Protein AF-A0AA36DC14-F1 (afdb_monomer_lite)

Foldseek 3Di:
DDDDDDPPPPPVVVVVVVVVVVVVVVVVVVVVVVVVVVVVVVVVVVVVVVVVVVVVVVPDPPDDPDPDPPPPVVVVVVVVVVVVVVVVVVVVVVVVVVVVVVVVVVVVVVVVVVVVVCVVVVVVVCCVVVPDPVVVVVVVVVVVVVVVVVVVVVVVVVVVVVVVVVVVVVVVVVVVVVVVVVVVVVVDPDDDDDPDPDDDDQDPVNVVVVVVPPPDPDDPVNVVVSVVVVVVVVVVVVVVVVVVVVVVVVVVVVVVVVVVVVVVVVVVPDPDDPDPDDDDDDD

pLDDT: mean 79.08, std 19.46, range [35.09, 98.62]

Organism: NCBI:txid96644

Sequence (283 aa):
MAFQAPRIHGHNELDYQELLKQVQTLQGKLSAKTDALLRLARAEVERIEENAGIVKLEASPAARNSVRLSSEQTSDGETIGRQEKLVSENRQLEADMASVLSTKEELVLERDALVKKVERLSQELTYLLNGDPKRVVEDLDSLMAENRYLKAQLDSAQEERQTIKENLEKYKSVAEHVAARRQAELGSTSKDEGEKPTVAVVNMKQIRELLSSHSIDLDESDYRALSNVLLDLCNDKQMALAHQRRANKILGNRLYEVEQRLQGLEAGKSPRSVSPRLDVIQK

Structure (mmCIF, N/CA/C/O backbone):
data_AF-A0AA36DC14-F1
#
_entry.id   AF-A0AA36DC14-F1
#
loop_
_atom_site.group_PDB
_atom_site.id
_atom_site.type_symbol
_atom_site.label_atom_id
_atom_site.label_alt_id
_atom_site.label_comp_id
_atom_site.label_asym_id
_atom_site.label_entity_id
_atom_site.label_seq_id
_atom_site.pdbx_PDB_ins_code
_atom_site.Cartn_x
_atom_site.Cartn_y
_atom_site.Cartn_z
_atom_site.occupancy
_atom_site.B_iso_or_equiv
_atom_site.auth_seq_id
_atom_site.auth_comp_id
_atom_site.auth_asym_id
_atom_site.auth_atom_id
_atom_site.pdbx_PDB_model_num
ATOM 1 N N . MET A 1 1 ? -32.285 23.293 -1.983 1.00 39.25 1 MET A N 1
ATOM 2 C CA . MET A 1 1 ? -30.823 23.107 -2.096 1.00 39.25 1 MET A CA 1
ATOM 3 C C . MET A 1 1 ? -30.569 22.105 -3.210 1.00 39.25 1 MET A C 1
ATOM 5 O O . MET A 1 1 ? -30.856 20.932 -3.020 1.00 39.25 1 MET A O 1
ATOM 9 N N . ALA A 1 2 ? -30.155 22.568 -4.390 1.00 38.19 2 ALA A N 1
ATOM 10 C CA . ALA A 1 2 ? -29.824 21.699 -5.517 1.00 38.19 2 ALA A CA 1
ATOM 11 C C . ALA A 1 2 ? -28.310 21.455 -5.509 1.00 38.19 2 ALA A C 1
ATOM 13 O O . ALA A 1 2 ? -27.534 22.396 -5.657 1.00 38.19 2 ALA A O 1
ATOM 14 N N . PHE A 1 3 ? -27.900 20.210 -5.270 1.00 39.12 3 PHE A N 1
ATOM 15 C CA . PHE A 1 3 ? -26.504 19.789 -5.343 1.00 39.12 3 PHE A CA 1
ATOM 16 C C . PHE A 1 3 ? -26.099 19.658 -6.813 1.00 39.12 3 PHE A C 1
ATOM 18 O O . PHE A 1 3 ? -26.614 18.807 -7.535 1.00 39.12 3 PHE A O 1
ATOM 25 N N . GLN A 1 4 ? -25.181 20.513 -7.257 1.00 47.22 4 GLN A N 1
ATOM 26 C CA . GLN A 1 4 ? -24.585 20.443 -8.584 1.00 47.22 4 GLN A CA 1
ATOM 27 C C . GLN A 1 4 ? -23.309 19.599 -8.502 1.00 47.22 4 GLN A C 1
ATOM 29 O O . GLN A 1 4 ? -22.323 20.006 -7.893 1.00 47.22 4 GLN A O 1
ATOM 34 N N . ALA A 1 5 ? -23.355 18.396 -9.078 1.00 47.72 5 ALA A N 1
ATOM 35 C CA . ALA A 1 5 ? -22.202 17.505 -9.168 1.00 47.72 5 ALA A CA 1
ATOM 36 C C . ALA A 1 5 ? -21.132 18.077 -10.128 1.00 47.72 5 ALA A C 1
ATOM 38 O O . ALA A 1 5 ? -21.491 18.730 -11.117 1.00 47.72 5 ALA A O 1
ATOM 39 N N . PRO A 1 6 ? -19.827 17.840 -9.890 1.00 51.28 6 PRO A N 1
ATOM 40 C CA . PRO A 1 6 ? -18.766 18.423 -10.704 1.00 51.28 6 PRO A CA 1
ATOM 41 C C . PRO A 1 6 ? -18.729 17.769 -12.094 1.00 51.28 6 PRO A C 1
ATOM 43 O O . PRO A 1 6 ? -18.707 16.545 -12.226 1.00 51.28 6 PRO A O 1
ATOM 46 N N . ARG A 1 7 ? -18.705 18.588 -13.153 1.00 53.12 7 ARG A N 1
ATOM 47 C CA . ARG A 1 7 ? -18.579 18.149 -14.555 1.00 53.12 7 ARG A CA 1
ATOM 48 C C . ARG A 1 7 ? -17.136 17.724 -14.859 1.00 53.12 7 ARG A C 1
ATOM 50 O O . ARG A 1 7 ? -16.393 18.475 -15.473 1.00 53.12 7 ARG A O 1
ATOM 57 N N . ILE A 1 8 ? -16.742 16.525 -14.438 1.00 52.47 8 ILE A N 1
ATOM 58 C CA . ILE A 1 8 ? -15.386 15.984 -14.691 1.00 52.47 8 ILE A CA 1
ATOM 59 C C . ILE A 1 8 ? -15.301 15.169 -15.998 1.00 52.47 8 ILE A C 1
ATOM 61 O O . ILE A 1 8 ? -14.221 14.779 -16.419 1.00 52.47 8 ILE A O 1
ATOM 65 N N . HIS A 1 9 ? -16.432 14.924 -16.670 1.00 51.28 9 HIS A N 1
ATOM 66 C CA . HIS A 1 9 ? -16.508 14.010 -17.821 1.00 51.28 9 HIS A CA 1
ATOM 67 C C . HIS A 1 9 ? -16.342 14.690 -19.195 1.00 51.28 9 HIS A C 1
ATOM 69 O O . HIS A 1 9 ? -16.205 14.000 -20.193 1.00 51.28 9 HIS A O 1
ATOM 75 N N . GLY A 1 10 ? -16.334 16.027 -19.274 1.00 52.09 10 GLY A N 1
ATOM 76 C CA . GLY A 1 10 ? -16.256 16.740 -20.560 1.00 52.09 10 GLY A CA 1
ATOM 77 C C . GLY A 1 10 ? -14.841 16.893 -21.131 1.00 52.09 10 GLY A C 1
ATOM 78 O O . GLY A 1 10 ? -14.683 16.920 -22.346 1.00 52.09 10 GLY A O 1
ATOM 79 N N . HIS A 1 11 ? -13.817 16.980 -20.274 1.00 54.50 11 HIS A N 1
ATOM 80 C CA . HIS A 1 11 ? -12.435 17.212 -20.716 1.00 54.50 11 HIS A CA 1
ATOM 81 C C . HIS A 1 11 ? -11.809 15.966 -21.355 1.00 54.50 11 HIS A C 1
ATOM 83 O O . HIS A 1 11 ? -11.290 16.048 -22.460 1.00 54.50 11 HIS A O 1
ATOM 89 N N . ASN A 1 12 ? -11.974 14.795 -20.734 1.00 60.56 12 ASN A N 1
ATOM 90 C CA . ASN A 1 12 ? -11.401 13.544 -21.246 1.00 60.56 12 ASN A CA 1
ATOM 91 C C . ASN A 1 12 ? -11.991 13.118 -22.601 1.00 60.56 12 ASN A C 1
ATOM 93 O O . ASN A 1 12 ? -11.317 12.468 -23.394 1.00 60.56 12 ASN A O 1
ATOM 97 N N . GLU A 1 13 ? -13.249 13.470 -22.875 1.00 67.94 13 GLU A N 1
ATOM 98 C CA . GLU A 1 13 ? -13.912 13.112 -24.130 1.00 67.94 13 GLU A CA 1
ATOM 99 C C . GLU A 1 13 ? -13.506 14.038 -25.284 1.00 67.94 13 GLU A C 1
ATOM 101 O O . GLU A 1 13 ? -13.325 13.574 -26.410 1.00 67.94 13 GLU A O 1
ATOM 106 N N . LEU A 1 14 ? -13.268 15.324 -25.004 1.00 70.00 14 LEU A N 1
ATOM 107 C CA . LEU A 1 14 ? -12.680 16.259 -25.969 1.00 70.00 14 LEU A CA 1
ATOM 108 C C . LEU A 1 14 ? -11.236 15.871 -26.313 1.00 70.00 14 LEU A C 1
ATOM 110 O O . LEU A 1 14 ? -10.899 15.803 -27.496 1.00 70.00 14 LEU A O 1
ATOM 114 N N . ASP A 1 15 ? -10.434 15.521 -25.307 1.00 76.81 15 ASP A N 1
ATOM 115 C CA . ASP A 1 15 ? -9.044 15.092 -25.495 1.00 76.81 15 ASP A CA 1
ATOM 116 C C . ASP A 1 15 ? -8.965 13.777 -26.294 1.00 76.81 15 ASP A C 1
ATOM 118 O O . ASP A 1 15 ? -8.123 13.619 -27.181 1.00 76.81 15 ASP A O 1
ATOM 122 N N . TYR A 1 16 ? -9.895 12.842 -26.057 1.00 80.88 16 TYR A N 1
ATOM 123 C CA . TYR A 1 16 ? -9.995 11.599 -26.828 1.00 80.88 16 TYR A CA 1
ATOM 124 C C . TYR A 1 16 ? -10.389 11.844 -28.293 1.00 80.88 16 TYR A C 1
ATOM 126 O O . TYR A 1 16 ? -9.815 11.241 -29.203 1.00 80.88 16 TYR A O 1
ATOM 134 N N . GLN A 1 17 ? -11.333 12.756 -28.544 1.00 85.25 17 GLN A N 1
ATOM 135 C CA . GLN A 1 17 ? -11.734 13.146 -29.901 1.00 85.25 17 GLN A CA 1
ATOM 136 C C . GLN A 1 17 ? -10.603 13.859 -30.653 1.00 85.25 17 GLN A C 1
ATOM 138 O O . GLN A 1 17 ? -10.426 13.659 -31.858 1.00 85.25 17 GLN A O 1
ATOM 143 N N . GLU A 1 18 ? -9.813 14.674 -29.956 1.00 87.25 18 GLU A N 1
ATOM 144 C CA . GLU A 1 18 ? -8.643 15.330 -30.532 1.00 87.25 18 GLU A CA 1
ATOM 145 C C . GLU A 1 18 ? -7.542 14.319 -30.876 1.00 87.25 18 GLU A C 1
ATOM 147 O O . GLU A 1 18 ? -7.001 14.352 -31.986 1.00 87.25 18 GLU A O 1
ATOM 152 N N . LEU A 1 19 ? -7.297 13.342 -30.000 1.00 90.19 19 LEU A N 1
ATOM 153 C CA . LEU A 1 19 ? -6.369 12.244 -30.266 1.00 90.19 19 LEU A CA 1
ATOM 154 C C . LEU A 1 19 ? -6.806 11.404 -31.480 1.00 90.19 19 LEU A C 1
ATOM 156 O O . LEU A 1 19 ? -5.985 11.079 -32.338 1.00 90.19 19 LEU A O 1
ATOM 160 N N . LEU A 1 20 ? -8.103 11.115 -31.614 1.00 89.94 20 LEU A N 1
ATOM 161 C CA . LEU A 1 20 ? -8.670 10.411 -32.772 1.00 89.94 20 LEU A CA 1
ATOM 162 C C . LEU A 1 20 ? -8.430 11.165 -34.087 1.00 89.94 20 LEU A C 1
ATOM 164 O O . LEU A 1 20 ? -8.009 10.563 -35.078 1.00 89.94 20 LEU A O 1
ATOM 168 N N . LYS A 1 21 ? -8.623 12.490 -34.093 1.00 91.38 21 LYS A N 1
ATOM 169 C CA . LYS A 1 21 ? -8.326 13.339 -35.261 1.00 91.38 21 LYS A CA 1
ATOM 170 C C . LYS A 1 21 ? -6.838 13.344 -35.604 1.00 91.38 21 LYS A C 1
ATOM 172 O O . LYS A 1 21 ? -6.480 13.298 -36.785 1.00 91.38 21 LYS A O 1
ATOM 177 N N . GLN A 1 22 ? -5.962 13.375 -34.600 1.00 91.44 22 GLN A N 1
ATOM 178 C CA . GLN A 1 22 ? -4.517 13.299 -34.817 1.00 91.44 22 GLN A CA 1
ATOM 179 C C . GLN A 1 22 ? -4.116 11.952 -35.429 1.00 91.44 22 GLN A C 1
ATOM 181 O O . GLN A 1 22 ? -3.382 11.931 -36.418 1.00 91.44 22 GLN A O 1
ATOM 186 N N . VAL A 1 23 ? -4.656 10.840 -34.920 1.00 91.00 23 VAL A N 1
ATOM 187 C CA . VAL A 1 23 ? -4.414 9.495 -35.469 1.00 91.00 23 VAL A CA 1
ATOM 188 C C . VAL A 1 23 ? -4.890 9.396 -36.919 1.00 91.00 23 VAL A C 1
ATOM 190 O O . VAL A 1 23 ? -4.128 8.943 -37.771 1.00 91.00 23 VAL A O 1
ATOM 193 N N . GLN A 1 24 ? -6.090 9.889 -37.239 1.00 92.00 24 GLN A N 1
ATOM 194 C CA . GLN A 1 24 ? -6.599 9.911 -38.618 1.00 92.00 24 GLN A CA 1
ATOM 195 C C . GLN A 1 24 ? -5.716 10.756 -39.549 1.00 92.00 24 GLN A C 1
ATOM 197 O O . GLN A 1 24 ? -5.412 10.351 -40.672 1.00 92.00 24 GLN A O 1
ATOM 202 N N . THR A 1 25 ? -5.235 11.905 -39.071 1.00 91.75 25 THR A N 1
ATOM 203 C CA . THR A 1 25 ? -4.333 12.774 -39.842 1.00 91.75 25 THR A CA 1
ATOM 204 C C . THR A 1 25 ? -2.991 12.090 -40.109 1.00 91.75 25 THR A C 1
ATOM 206 O O . THR A 1 25 ? -2.456 12.170 -41.217 1.00 91.75 25 THR A O 1
ATOM 209 N N . LEU A 1 26 ? -2.436 11.399 -39.111 1.00 92.25 26 LEU A N 1
ATOM 210 C CA . LEU A 1 26 ? -1.191 10.645 -39.253 1.00 92.25 26 LEU A CA 1
ATOM 211 C C . LEU A 1 26 ? -1.355 9.442 -40.187 1.00 92.25 26 LEU A C 1
ATOM 213 O O . LEU A 1 26 ? -0.480 9.211 -41.018 1.00 92.25 26 LEU A O 1
ATOM 217 N N . GLN A 1 27 ? -2.483 8.732 -40.119 1.00 91.81 27 GLN A N 1
ATOM 218 C CA . GLN A 1 27 ? -2.808 7.648 -41.050 1.00 91.81 27 GLN A CA 1
ATOM 219 C C . GLN A 1 27 ? -2.896 8.151 -42.498 1.00 91.81 27 GLN A C 1
ATOM 221 O O . GLN A 1 27 ? -2.305 7.542 -43.390 1.00 91.81 27 GLN A O 1
ATOM 226 N N . GLY A 1 28 ? -3.538 9.301 -42.736 1.00 93.50 28 GLY A N 1
ATOM 227 C CA . GLY A 1 28 ? -3.583 9.924 -44.0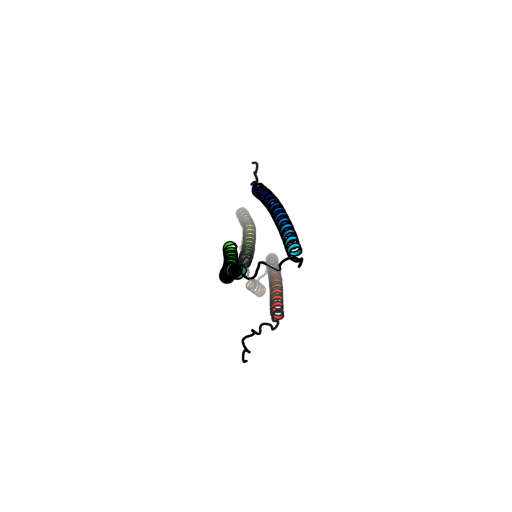63 1.00 93.50 28 GLY A CA 1
ATOM 228 C C . GLY A 1 28 ? -2.197 10.321 -44.585 1.00 93.50 28 GLY A C 1
ATOM 229 O O . GLY A 1 28 ? -1.849 10.028 -45.729 1.00 93.50 28 GLY A O 1
ATOM 230 N N . LYS A 1 29 ? -1.360 10.924 -43.729 1.00 93.00 29 LYS A N 1
ATOM 231 C CA . LYS A 1 29 ? 0.031 11.273 -44.074 1.00 93.00 29 LYS A CA 1
ATOM 232 C C . LYS A 1 29 ? 0.877 10.039 -44.385 1.00 93.00 29 LYS A C 1
ATOM 234 O O . LYS A 1 29 ? 1.678 10.076 -45.316 1.00 93.00 29 LYS A O 1
ATOM 239 N N . LEU A 1 30 ? 0.705 8.960 -43.621 1.00 91.94 30 LEU A N 1
ATOM 240 C CA . LEU A 1 30 ? 1.406 7.701 -43.851 1.00 91.94 30 LEU A CA 1
ATOM 241 C C . LEU A 1 30 ? 1.006 7.094 -45.200 1.00 91.94 30 LEU A C 1
ATOM 243 O O . LEU A 1 30 ? 1.890 6.750 -45.976 1.00 91.94 30 LEU A O 1
ATOM 247 N N . SER A 1 31 ? -0.293 7.052 -45.515 1.00 93.88 31 SER A N 1
ATOM 248 C CA . SER A 1 31 ? -0.793 6.579 -46.815 1.00 93.88 31 SER A CA 1
ATOM 249 C C . SER A 1 31 ? -0.187 7.366 -47.977 1.00 93.88 31 SER A C 1
ATOM 251 O O . SER A 1 31 ? 0.382 6.776 -48.891 1.00 93.88 31 SER A O 1
ATOM 253 N N . ALA A 1 32 ? -0.215 8.700 -47.907 1.00 92.81 32 ALA A N 1
ATOM 254 C CA . ALA A 1 32 ? 0.351 9.551 -48.952 1.00 92.81 32 ALA A CA 1
ATOM 255 C C . ALA A 1 32 ? 1.865 9.333 -49.137 1.00 92.81 32 ALA A C 1
ATOM 257 O O . ALA A 1 32 ? 2.375 9.369 -50.259 1.00 92.81 32 ALA A O 1
ATOM 258 N N . LYS A 1 33 ? 2.597 9.085 -48.042 1.00 92.88 33 LYS A N 1
ATOM 259 C CA . LYS A 1 33 ? 4.038 8.810 -48.091 1.00 92.88 33 LYS A CA 1
ATOM 260 C C . LYS A 1 33 ? 4.333 7.439 -48.709 1.00 92.88 33 LYS A C 1
ATOM 262 O O . LYS A 1 33 ? 5.276 7.326 -49.489 1.00 92.88 33 LYS A O 1
ATOM 267 N N . THR A 1 34 ? 3.514 6.431 -48.411 1.00 93.38 34 THR A N 1
ATOM 268 C CA . THR A 1 34 ? 3.586 5.104 -49.042 1.00 93.38 34 THR A CA 1
ATOM 269 C C . THR A 1 34 ? 3.342 5.194 -50.549 1.00 93.38 34 THR A C 1
ATOM 271 O O . THR A 1 34 ? 4.125 4.649 -51.326 1.00 93.38 34 THR A O 1
ATOM 274 N N . ASP A 1 35 ? 2.333 5.953 -50.981 1.00 93.25 35 ASP A N 1
ATOM 275 C CA . ASP A 1 35 ? 2.031 6.140 -52.406 1.00 93.25 35 ASP A CA 1
ATOM 276 C C . ASP A 1 35 ? 3.160 6.870 -53.151 1.00 93.25 35 ASP A C 1
ATOM 278 O O . ASP A 1 35 ? 3.505 6.511 -54.280 1.00 93.25 35 ASP A O 1
ATOM 282 N N . ALA A 1 36 ? 3.784 7.869 -52.518 1.00 92.44 36 ALA A N 1
ATOM 283 C CA . ALA A 1 36 ? 4.934 8.570 -53.085 1.00 92.44 36 ALA A CA 1
ATOM 284 C C . ALA A 1 36 ? 6.149 7.643 -53.259 1.00 92.44 36 ALA A C 1
ATOM 286 O O . ALA A 1 36 ? 6.783 7.655 -54.315 1.00 92.44 36 ALA A O 1
ATOM 287 N N . LEU A 1 37 ? 6.444 6.803 -52.259 1.00 91.88 37 LEU A N 1
ATOM 288 C CA . LEU A 1 3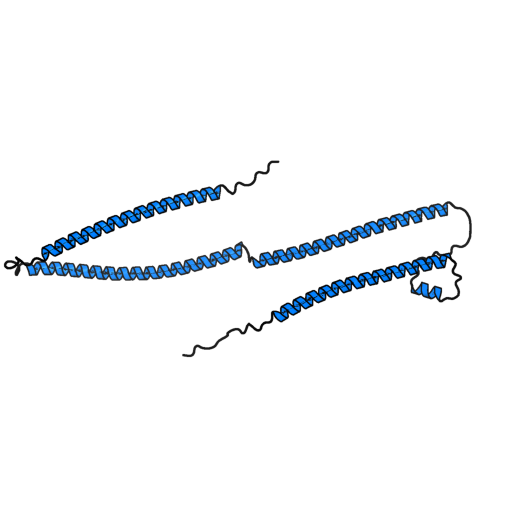7 ? 7.521 5.812 -52.343 1.00 91.88 37 LEU A CA 1
ATOM 289 C C . LEU A 1 37 ? 7.266 4.786 -53.450 1.00 91.88 37 LEU A C 1
ATOM 291 O O . LEU A 1 37 ? 8.181 4.477 -54.207 1.00 91.88 37 LEU A O 1
ATOM 295 N N . LEU A 1 38 ? 6.027 4.308 -53.599 1.00 92.44 38 LEU A N 1
ATOM 296 C CA . LEU A 1 38 ? 5.667 3.386 -54.679 1.00 92.44 38 LEU A CA 1
ATOM 297 C C . LEU A 1 38 ? 5.828 4.022 -56.066 1.00 92.44 38 LEU A C 1
ATOM 299 O O . LEU A 1 38 ? 6.269 3.345 -56.994 1.00 92.44 38 LEU A O 1
ATOM 303 N N . ARG A 1 39 ? 5.515 5.315 -56.228 1.00 92.62 39 ARG A N 1
ATOM 304 C CA . ARG A 1 39 ? 5.744 6.033 -57.497 1.00 92.62 39 ARG A CA 1
ATOM 305 C C . ARG A 1 39 ? 7.228 6.183 -57.814 1.00 92.62 39 ARG A C 1
ATOM 307 O O . ARG A 1 39 ? 7.614 5.943 -58.952 1.00 92.62 39 ARG A O 1
ATOM 314 N N . LEU A 1 40 ? 8.046 6.538 -56.823 1.00 90.50 40 LEU A N 1
ATOM 315 C CA . LEU A 1 40 ? 9.498 6.637 -56.997 1.00 90.50 40 LEU A CA 1
ATOM 316 C C . LEU A 1 40 ? 10.119 5.277 -57.330 1.00 90.50 40 LEU A C 1
ATOM 318 O O . LEU A 1 40 ? 10.927 5.191 -58.246 1.00 90.50 40 LEU A O 1
ATOM 322 N N . ALA A 1 41 ? 9.691 4.210 -56.650 1.00 88.12 41 ALA A N 1
ATOM 323 C CA . ALA A 1 41 ? 10.158 2.857 -56.931 1.00 88.12 41 ALA A CA 1
ATOM 324 C C . ALA A 1 41 ? 9.818 2.414 -58.363 1.00 88.12 41 ALA A C 1
ATOM 326 O O . ALA A 1 41 ? 10.663 1.836 -59.037 1.00 88.12 41 ALA A O 1
ATOM 327 N N . ARG A 1 42 ? 8.609 2.723 -58.858 1.00 90.44 42 ARG A N 1
ATOM 328 C CA . ARG A 1 42 ? 8.223 2.433 -60.251 1.00 90.44 42 ARG A CA 1
ATOM 329 C C . ARG A 1 42 ? 9.066 3.210 -61.261 1.00 90.44 42 ARG A C 1
ATOM 331 O O . ARG A 1 42 ? 9.554 2.609 -62.208 1.00 90.44 42 ARG A O 1
ATOM 338 N N . ALA A 1 43 ? 9.286 4.503 -61.024 1.00 88.62 43 ALA A N 1
ATOM 339 C CA . ALA A 1 43 ? 10.118 5.331 -61.898 1.00 88.62 43 ALA A CA 1
ATOM 340 C C . ALA A 1 43 ? 11.579 4.846 -61.951 1.00 88.62 43 ALA A C 1
ATOM 342 O O . ALA A 1 43 ? 12.220 4.922 -62.995 1.00 88.62 43 ALA A O 1
ATOM 343 N N . GLU A 1 44 ? 12.111 4.328 -60.842 1.00 87.81 44 GLU A N 1
ATOM 344 C CA . GLU A 1 44 ? 13.469 3.781 -60.814 1.00 87.81 44 GLU A CA 1
ATOM 345 C C . GLU A 1 44 ? 13.568 2.439 -61.553 1.00 87.81 44 GLU A C 1
ATOM 347 O O . GLU A 1 44 ? 14.542 2.202 -62.263 1.00 87.81 44 GLU A O 1
ATOM 352 N N . VAL A 1 45 ? 12.542 1.585 -61.462 1.00 85.31 45 VAL A N 1
ATOM 353 C CA . VAL A 1 45 ? 12.469 0.345 -62.255 1.00 85.31 45 VAL A CA 1
ATOM 354 C C . VAL A 1 45 ? 12.430 0.657 -63.753 1.00 85.31 45 VAL A C 1
ATOM 356 O O . VAL A 1 45 ? 13.202 0.065 -64.503 1.00 85.31 45 VAL A O 1
ATOM 359 N N . GLU A 1 46 ? 11.621 1.631 -64.181 1.00 86.88 46 GLU A N 1
ATOM 360 C CA . GLU A 1 46 ? 11.570 2.076 -65.584 1.00 86.88 46 GLU A CA 1
ATOM 361 C C . GLU A 1 46 ? 12.942 2.579 -66.072 1.00 86.88 46 GLU A C 1
ATOM 363 O O . GLU A 1 46 ? 13.397 2.193 -67.148 1.00 86.88 46 GLU A O 1
ATOM 368 N N . ARG A 1 47 ? 13.669 3.352 -65.252 1.00 84.94 47 ARG A N 1
ATOM 369 C CA . ARG A 1 47 ? 15.039 3.798 -65.579 1.00 84.94 47 ARG A CA 1
ATOM 370 C C . ARG A 1 47 ? 16.033 2.649 -65.713 1.00 84.94 47 ARG A C 1
ATOM 372 O O . ARG A 1 47 ? 16.915 2.693 -66.571 1.00 84.94 47 ARG A O 1
ATOM 379 N N . ILE A 1 48 ? 15.931 1.634 -64.856 1.00 80.56 48 ILE A N 1
ATOM 380 C CA . ILE A 1 48 ? 16.797 0.450 -64.925 1.00 80.56 48 ILE A CA 1
ATOM 381 C C . ILE A 1 48 ? 16.500 -0.348 -66.200 1.00 80.56 48 ILE A C 1
ATOM 383 O O . ILE A 1 48 ? 17.436 -0.799 -66.863 1.00 80.56 48 ILE A O 1
ATOM 387 N N . GLU A 1 49 ? 15.228 -0.487 -66.578 1.00 78.12 49 GLU A N 1
ATOM 388 C CA . GLU A 1 49 ? 14.821 -1.159 -67.816 1.00 78.12 49 GLU A CA 1
ATOM 389 C C . GLU A 1 49 ? 15.283 -0.402 -69.072 1.00 78.12 49 GLU A C 1
ATOM 391 O O . GLU A 1 49 ? 15.830 -1.023 -69.988 1.00 78.12 49 GLU A O 1
ATOM 396 N N . GLU A 1 50 ? 15.164 0.931 -69.099 1.00 77.38 50 GLU A N 1
ATOM 397 C CA . GLU A 1 50 ? 15.697 1.772 -70.183 1.00 77.38 50 GLU A CA 1
ATOM 398 C C . GLU A 1 50 ? 17.222 1.632 -70.314 1.00 77.38 50 GLU A C 1
ATOM 400 O O . GLU A 1 50 ? 17.739 1.377 -71.407 1.00 77.38 50 GLU A O 1
ATOM 405 N N . ASN A 1 51 ? 17.953 1.708 -69.198 1.00 73.62 51 ASN A N 1
ATOM 406 C CA . ASN A 1 51 ? 19.407 1.539 -69.188 1.00 73.62 51 ASN A CA 1
ATOM 407 C C . ASN A 1 51 ? 19.832 0.128 -69.631 1.00 73.62 51 ASN A C 1
ATOM 409 O O . ASN A 1 51 ? 20.801 -0.019 -70.380 1.00 73.62 51 ASN A O 1
ATOM 413 N N . ALA A 1 52 ? 19.097 -0.915 -69.236 1.00 72.31 52 ALA A N 1
ATOM 414 C CA . ALA A 1 52 ? 19.344 -2.280 -69.700 1.00 72.31 52 ALA A CA 1
ATOM 415 C C . ALA A 1 52 ? 19.086 -2.440 -71.213 1.00 72.31 52 ALA A C 1
ATOM 417 O O . ALA A 1 52 ? 19.789 -3.204 -71.882 1.00 72.31 52 ALA A O 1
ATOM 418 N N . GLY A 1 53 ? 18.117 -1.704 -71.768 1.00 68.25 53 GLY A N 1
ATOM 419 C CA . GLY A 1 53 ? 17.865 -1.629 -73.209 1.00 68.25 53 GLY A CA 1
ATOM 420 C C . GLY A 1 53 ? 19.033 -1.012 -73.985 1.00 68.25 53 GLY A C 1
ATOM 421 O O . GLY A 1 53 ? 19.453 -1.565 -75.004 1.00 68.25 53 GLY A O 1
ATOM 422 N N . ILE A 1 54 ? 19.615 0.074 -73.468 1.00 61.38 54 ILE A N 1
ATOM 423 C CA . ILE A 1 54 ? 20.777 0.752 -74.069 1.00 61.38 54 ILE A CA 1
ATOM 424 C C . ILE A 1 54 ? 22.015 -0.161 -74.057 1.00 61.38 54 ILE A C 1
ATOM 426 O O . ILE A 1 54 ? 22.689 -0.304 -75.077 1.00 61.38 54 ILE A O 1
ATOM 430 N N . VAL A 1 55 ? 22.270 -0.864 -72.948 1.00 59.22 55 VAL A N 1
ATOM 431 C CA . VAL A 1 55 ? 23.395 -1.815 -72.840 1.00 59.22 55 VAL A CA 1
ATOM 432 C C . VAL A 1 55 ? 23.251 -2.995 -73.815 1.00 59.22 55 VAL A C 1
ATOM 434 O O . VAL A 1 55 ? 24.248 -3.480 -74.347 1.00 59.22 55 VAL A O 1
ATOM 437 N N . LYS A 1 56 ? 22.023 -3.438 -74.119 1.00 57.59 56 LYS A N 1
ATOM 438 C CA . LYS A 1 56 ? 21.771 -4.481 -75.133 1.00 57.59 56 LYS A CA 1
ATOM 439 C C . LYS A 1 56 ? 22.003 -4.007 -76.573 1.00 57.59 56 LYS A C 1
ATOM 441 O O . LYS A 1 56 ? 22.394 -4.822 -77.404 1.00 57.59 56 LYS A O 1
ATOM 446 N N . LEU A 1 57 ? 21.779 -2.725 -76.871 1.00 53.66 57 LEU A N 1
ATOM 447 C CA . LEU A 1 57 ? 22.038 -2.126 -78.190 1.00 53.66 57 LEU A CA 1
ATOM 448 C C . LEU A 1 57 ? 23.539 -1.914 -78.456 1.00 53.66 57 LEU A C 1
ATOM 450 O O . LEU A 1 57 ? 23.991 -2.119 -79.581 1.00 53.66 57 LEU A O 1
ATOM 454 N N . GLU A 1 58 ? 24.324 -1.600 -77.423 1.00 52.56 58 GLU A N 1
ATOM 455 C CA . GLU A 1 58 ? 25.791 -1.466 -77.502 1.00 52.56 58 GLU A CA 1
ATOM 456 C C . GLU A 1 58 ? 26.531 -2.823 -77.610 1.00 52.56 58 GLU A C 1
ATOM 458 O O . GLU A 1 58 ? 27.719 -2.861 -77.927 1.00 52.56 58 GLU A O 1
ATOM 463 N N . ALA A 1 59 ? 25.845 -3.955 -77.400 1.00 49.34 59 ALA A N 1
ATOM 464 C CA . ALA A 1 59 ? 26.427 -5.304 -77.416 1.00 49.34 59 ALA A CA 1
ATOM 465 C C . ALA A 1 59 ? 26.379 -6.025 -78.787 1.00 49.34 59 ALA A C 1
ATOM 467 O O . ALA A 1 59 ? 26.586 -7.238 -78.849 1.00 49.34 59 ALA A O 1
ATOM 468 N N . SER A 1 60 ? 26.117 -5.313 -79.892 1.00 44.25 60 SER A N 1
ATOM 469 C CA . SER A 1 60 ? 26.154 -5.873 -81.257 1.00 44.25 60 SER A CA 1
ATOM 470 C C . SER A 1 60 ? 27.531 -5.653 -81.922 1.00 44.25 60 SER A C 1
ATOM 472 O O . SER A 1 60 ? 27.894 -4.509 -82.209 1.00 44.25 60 SER A O 1
ATOM 474 N N . PRO A 1 61 ? 28.334 -6.704 -82.195 1.00 51.06 61 PRO A N 1
ATOM 475 C CA . PRO A 1 61 ? 29.714 -6.564 -82.653 1.00 51.06 61 PRO A CA 1
ATOM 476 C C . PRO A 1 61 ? 29.786 -6.562 -84.186 1.00 51.06 61 PRO A C 1
ATOM 478 O O . PRO A 1 61 ? 30.192 -7.543 -84.803 1.00 51.06 61 PRO A O 1
ATOM 481 N N . ALA A 1 62 ? 29.396 -5.464 -84.832 1.00 47.84 62 ALA A N 1
ATOM 482 C CA . ALA A 1 62 ? 29.580 -5.316 -86.277 1.00 47.84 62 ALA A CA 1
ATOM 483 C C . ALA A 1 62 ? 29.697 -3.843 -86.693 1.00 47.84 62 ALA A C 1
ATOM 485 O O . ALA A 1 62 ? 28.759 -3.291 -87.251 1.00 47.84 62 ALA A O 1
ATOM 486 N N . ALA A 1 63 ? 30.847 -3.223 -86.390 1.00 47.69 63 ALA A N 1
ATOM 487 C CA . ALA A 1 63 ? 31.522 -2.180 -87.192 1.00 47.69 63 ALA A CA 1
ATOM 488 C C . ALA A 1 63 ? 32.410 -1.276 -86.320 1.00 47.69 63 ALA A C 1
ATOM 490 O O . ALA A 1 63 ? 32.115 -0.102 -86.124 1.00 47.69 63 ALA A O 1
ATOM 491 N N . ARG A 1 64 ? 33.542 -1.782 -85.821 1.00 46.0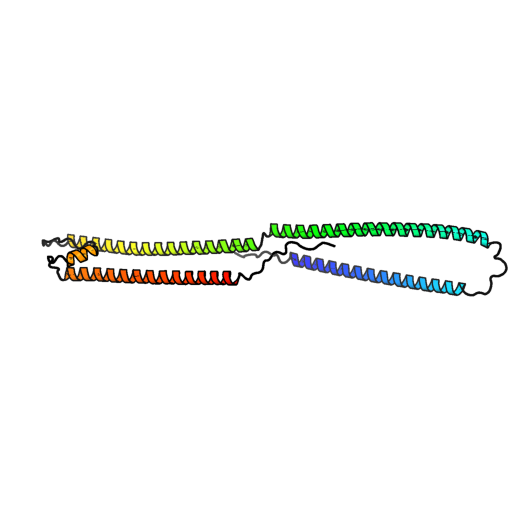3 64 ARG A N 1
ATOM 492 C CA . ARG A 1 64 ? 34.612 -0.913 -85.301 1.00 46.03 64 ARG A CA 1
ATOM 493 C C . ARG A 1 64 ? 35.977 -1.510 -85.609 1.00 46.03 64 ARG A C 1
ATOM 495 O O . ARG A 1 64 ? 36.641 -2.049 -84.737 1.00 46.03 64 ARG A O 1
ATOM 502 N N . ASN A 1 65 ? 36.391 -1.421 -86.869 1.00 50.72 65 ASN A N 1
ATOM 503 C CA . ASN A 1 65 ? 37.782 -1.661 -87.230 1.00 50.72 65 ASN A CA 1
ATOM 504 C C . ASN A 1 65 ? 38.168 -0.738 -88.391 1.00 50.72 65 ASN A C 1
ATOM 506 O O . ASN A 1 65 ? 37.789 -1.019 -89.520 1.00 50.72 65 ASN A O 1
ATOM 510 N N . SER A 1 66 ? 38.814 0.398 -88.076 1.00 47.53 66 SER A N 1
ATOM 511 C CA . SER A 1 66 ? 39.747 1.142 -88.958 1.00 47.53 66 SER A CA 1
ATOM 512 C C . SER A 1 66 ? 40.157 2.542 -88.435 1.00 47.53 66 SER A C 1
ATOM 514 O O . SER A 1 66 ? 41.044 3.141 -89.034 1.00 47.53 66 SER A O 1
ATOM 516 N N . VAL A 1 67 ? 39.584 3.109 -87.358 1.00 50.22 67 VAL A N 1
ATOM 517 C CA . VAL A 1 67 ? 39.925 4.498 -86.918 1.00 50.22 67 VAL A CA 1
ATOM 518 C C . VAL A 1 67 ? 40.019 4.653 -85.389 1.00 50.22 67 VAL A C 1
ATOM 520 O O . VAL A 1 67 ? 39.560 5.638 -84.828 1.00 50.22 67 VAL A O 1
ATOM 523 N N . ARG A 1 68 ? 40.563 3.669 -84.663 1.00 47.31 68 ARG A N 1
ATOM 524 C CA . ARG A 1 68 ? 40.572 3.711 -83.181 1.00 47.31 68 ARG A CA 1
ATOM 525 C C . ARG A 1 68 ? 41.956 3.782 -82.521 1.00 47.31 68 ARG A C 1
ATOM 527 O O . ARG A 1 68 ? 42.126 4.439 -81.505 1.00 47.31 68 ARG A O 1
ATOM 534 N N . LEU A 1 69 ? 42.999 3.277 -83.174 1.00 46.88 69 LEU A N 1
ATOM 535 C CA . LEU A 1 69 ? 44.310 3.052 -82.543 1.00 46.88 69 LEU A CA 1
ATOM 536 C C . LEU A 1 69 ? 45.196 4.291 -82.285 1.00 46.88 69 LEU A C 1
ATOM 538 O O . LEU A 1 69 ? 46.283 4.137 -81.740 1.00 46.88 69 LEU A O 1
ATOM 542 N N . SER A 1 70 ? 44.765 5.508 -82.622 1.00 44.16 70 SER A N 1
ATOM 543 C CA . SER A 1 70 ? 45.552 6.737 -82.382 1.00 44.16 70 SER A CA 1
ATOM 544 C C . SER A 1 70 ? 44.792 7.870 -81.679 1.00 44.16 70 SER A C 1
ATOM 546 O O . SER A 1 70 ? 45.403 8.873 -81.327 1.00 44.16 70 SER A O 1
ATOM 548 N N . SER A 1 71 ? 43.492 7.700 -81.408 1.00 46.81 71 SER A N 1
ATOM 549 C CA . SER A 1 71 ? 42.658 8.655 -80.653 1.00 46.81 71 SER A CA 1
ATOM 550 C C . SER A 1 71 ? 42.237 8.132 -79.271 1.00 46.81 71 SER A C 1
ATOM 552 O O . SER A 1 71 ? 41.715 8.902 -78.468 1.00 46.81 71 SER A O 1
ATOM 554 N N . GLU A 1 72 ? 42.422 6.841 -78.986 1.00 46.56 72 GLU A N 1
ATOM 555 C CA . GLU A 1 72 ? 41.932 6.212 -77.749 1.00 46.56 72 GLU A CA 1
ATOM 556 C C . GLU A 1 72 ? 42.883 6.349 -76.556 1.00 46.56 72 GLU A C 1
ATOM 558 O O . GLU A 1 72 ? 42.431 6.423 -75.420 1.00 46.56 72 GLU A O 1
ATOM 563 N N . GLN A 1 73 ? 44.190 6.507 -76.783 1.00 48.66 73 GLN A N 1
ATOM 564 C CA . GLN A 1 73 ? 45.160 6.552 -75.680 1.00 48.66 73 GLN A CA 1
ATOM 565 C C . GLN A 1 73 ? 45.045 7.805 -74.790 1.00 48.66 73 GLN A C 1
ATOM 567 O O . GLN A 1 73 ? 45.441 7.757 -73.628 1.00 48.66 73 GLN A O 1
ATOM 572 N N . THR A 1 74 ? 44.495 8.916 -75.293 1.00 50.22 74 THR A N 1
ATOM 573 C CA . THR A 1 74 ? 44.299 10.150 -74.506 1.00 50.22 74 THR A CA 1
ATOM 574 C C . THR A 1 74 ? 42.938 10.199 -73.809 1.00 50.22 74 THR A C 1
ATOM 576 O O . THR A 1 74 ? 42.853 10.687 -72.686 1.00 50.22 74 THR A O 1
ATOM 579 N N . SER A 1 75 ? 41.887 9.653 -74.432 1.00 57.25 75 SER A N 1
ATOM 580 C CA . SER A 1 75 ? 40.543 9.563 -73.839 1.00 57.25 75 SER A CA 1
ATOM 581 C C . SER A 1 75 ? 40.505 8.566 -72.679 1.00 57.25 75 SER A C 1
ATOM 583 O O . SER A 1 75 ? 39.886 8.840 -71.651 1.00 57.25 75 SER A O 1
ATOM 585 N N . ASP A 1 76 ? 41.202 7.434 -72.814 1.00 61.66 76 ASP A N 1
ATOM 586 C CA . ASP A 1 76 ? 41.218 6.394 -71.786 1.00 61.66 76 ASP A CA 1
ATOM 587 C C . ASP A 1 76 ? 41.883 6.896 -70.493 1.00 61.66 76 ASP A C 1
ATOM 589 O O . ASP A 1 76 ? 41.365 6.673 -69.400 1.00 61.66 76 ASP A O 1
ATOM 593 N N . GLY A 1 77 ? 42.965 7.677 -70.597 1.00 73.00 77 GLY A N 1
ATOM 594 C CA . GLY A 1 77 ? 43.658 8.256 -69.439 1.00 73.00 77 GLY A CA 1
ATOM 595 C C . GLY A 1 77 ? 42.801 9.232 -68.624 1.00 73.00 77 GLY A C 1
ATOM 596 O O . GLY A 1 77 ? 42.793 9.172 -67.393 1.00 73.00 77 GLY A O 1
ATOM 597 N N . GLU A 1 78 ? 42.025 10.096 -69.286 1.00 77.31 78 GLU A N 1
ATOM 598 C CA . GLU A 1 78 ? 41.094 11.014 -68.612 1.00 77.31 78 GLU A CA 1
ATOM 599 C C . GLU A 1 78 ? 39.934 10.261 -67.944 1.00 77.31 78 GLU A C 1
ATOM 601 O O . GLU A 1 78 ? 39.526 10.599 -66.827 1.00 77.31 78 GLU A O 1
ATOM 606 N N . THR A 1 79 ? 39.427 9.202 -68.589 1.00 80.69 79 THR A N 1
ATOM 607 C CA . THR A 1 79 ? 38.396 8.340 -67.994 1.00 80.69 79 THR A CA 1
ATOM 608 C C . THR A 1 79 ? 38.910 7.545 -66.795 1.00 80.69 79 THR A C 1
ATOM 610 O O . THR A 1 79 ? 38.195 7.454 -65.797 1.00 80.69 79 THR A O 1
ATOM 613 N N . ILE A 1 80 ? 40.157 7.061 -66.838 1.00 87.50 80 ILE A N 1
ATOM 614 C CA . ILE A 1 80 ? 40.811 6.359 -65.726 1.00 87.50 80 ILE A CA 1
ATOM 615 C C . ILE A 1 80 ? 41.014 7.320 -64.552 1.00 87.50 80 ILE A C 1
ATOM 617 O O . ILE A 1 80 ? 40.600 7.014 -63.439 1.00 87.50 80 ILE A O 1
ATOM 621 N N . GLY A 1 81 ? 41.533 8.530 -64.788 1.00 89.38 81 GLY A N 1
ATOM 622 C CA . GLY A 1 81 ? 41.710 9.525 -63.723 1.00 89.38 81 GLY A CA 1
ATOM 623 C C . GLY A 1 81 ? 40.388 9.965 -63.077 1.00 89.38 81 GLY A C 1
ATOM 624 O O . GLY A 1 81 ? 40.329 10.230 -61.874 1.00 89.38 81 GLY A O 1
ATOM 625 N N . ARG A 1 82 ? 39.289 10.015 -63.845 1.00 91.75 82 ARG A N 1
ATOM 626 C CA . ARG A 1 82 ? 37.942 10.248 -63.294 1.00 91.75 82 ARG A CA 1
ATOM 627 C C . ARG A 1 82 ? 37.451 9.057 -62.469 1.00 91.75 82 ARG A C 1
ATOM 629 O O . ARG A 1 82 ? 36.859 9.271 -61.414 1.00 91.75 82 ARG A O 1
ATOM 636 N N . GLN A 1 83 ? 37.693 7.830 -62.927 1.00 90.81 83 GLN A N 1
ATOM 637 C CA . GLN A 1 83 ? 37.358 6.614 -62.183 1.00 90.81 83 GLN A CA 1
ATOM 638 C C . GLN A 1 83 ? 38.140 6.526 -60.869 1.00 90.81 83 GLN A C 1
ATOM 640 O O . GLN A 1 83 ? 37.537 6.261 -59.837 1.00 90.81 83 GLN A O 1
ATOM 645 N N . GLU A 1 84 ? 39.437 6.828 -60.864 1.00 93.44 84 GLU A N 1
ATOM 646 C CA . GLU A 1 84 ? 40.264 6.853 -59.651 1.00 93.44 84 GLU A CA 1
ATOM 647 C C . GLU A 1 84 ? 39.760 7.879 -58.627 1.00 93.44 84 GLU A C 1
ATOM 649 O O . GLU A 1 84 ? 39.662 7.565 -57.439 1.00 93.44 84 GLU A O 1
ATOM 654 N N . LYS A 1 85 ? 39.364 9.080 -59.077 1.00 95.31 85 LYS A N 1
ATOM 655 C CA . LYS A 1 85 ? 38.739 10.092 -58.207 1.00 95.31 85 LYS A CA 1
ATOM 656 C C . LYS A 1 85 ? 37.429 9.594 -57.606 1.00 95.31 85 LYS A C 1
ATOM 658 O O . LYS A 1 85 ? 37.263 9.673 -56.396 1.00 95.31 85 LYS A O 1
ATOM 663 N N . LEU A 1 86 ? 36.543 9.023 -58.424 1.00 94.62 86 LEU A N 1
ATOM 664 C CA . LEU A 1 86 ? 35.274 8.462 -57.949 1.00 94.62 86 LEU A CA 1
ATOM 665 C C . LEU A 1 86 ? 35.485 7.291 -56.980 1.00 94.62 86 LEU A C 1
ATOM 667 O O . LEU A 1 86 ? 34.742 7.157 -56.014 1.00 94.62 86 LEU A O 1
ATOM 671 N N . VAL A 1 87 ? 36.501 6.453 -57.199 1.00 96.25 87 VAL A N 1
ATOM 672 C CA . VAL A 1 87 ? 36.870 5.371 -56.273 1.00 96.25 87 VAL A CA 1
ATOM 673 C C . VAL A 1 87 ? 37.398 5.940 -54.956 1.00 96.25 87 VAL A C 1
ATOM 675 O O . VAL A 1 87 ? 37.019 5.455 -53.893 1.00 96.25 87 VAL A O 1
ATOM 678 N N . SER A 1 88 ? 38.229 6.984 -55.001 1.00 96.56 88 SER A N 1
ATOM 679 C CA . SER A 1 88 ? 38.708 7.669 -53.796 1.00 96.56 88 SER A CA 1
ATOM 680 C C . SER A 1 88 ? 37.565 8.328 -53.021 1.00 96.56 88 SER A C 1
ATOM 682 O O . SER A 1 88 ? 37.526 8.225 -51.797 1.00 96.56 88 SER A O 1
ATOM 684 N N . GLU A 1 89 ? 36.634 8.983 -53.715 1.00 97.50 89 GLU A N 1
ATOM 685 C CA . GLU A 1 89 ? 35.442 9.592 -53.118 1.00 97.50 89 GLU A CA 1
ATOM 686 C C . GLU A 1 89 ? 34.523 8.529 -52.510 1.00 97.50 89 GLU A C 1
ATOM 688 O O . GLU A 1 89 ? 34.116 8.671 -51.361 1.00 97.50 89 GLU A O 1
ATOM 693 N N . ASN A 1 90 ? 34.263 7.425 -53.218 1.00 95.44 90 ASN A N 1
ATOM 694 C CA . ASN A 1 90 ? 33.490 6.304 -52.676 1.00 95.44 90 ASN A CA 1
ATOM 695 C C . ASN A 1 90 ? 34.146 5.719 -51.426 1.00 95.44 90 ASN A C 1
ATOM 697 O O . ASN A 1 90 ? 33.467 5.495 -50.431 1.00 95.44 90 ASN A O 1
ATOM 701 N N . ARG A 1 91 ? 35.469 5.535 -51.435 1.00 97.56 91 ARG A N 1
ATOM 702 C CA . ARG A 1 91 ? 36.197 5.028 -50.268 1.00 97.56 91 ARG A CA 1
ATOM 703 C C . ARG A 1 91 ? 36.121 5.987 -49.077 1.00 97.56 91 ARG A C 1
ATOM 705 O O . ARG A 1 91 ? 36.027 5.535 -47.938 1.00 97.56 91 ARG A O 1
ATOM 712 N N . GLN A 1 92 ? 36.157 7.296 -49.326 1.00 97.56 92 GLN A N 1
ATOM 713 C CA . GLN A 1 92 ? 35.967 8.296 -48.276 1.00 97.56 92 GLN A CA 1
ATOM 714 C C . GLN A 1 92 ? 34.537 8.251 -47.725 1.00 97.56 92 GLN A C 1
ATOM 716 O O . GLN A 1 92 ? 34.360 8.216 -46.512 1.00 97.56 92 GLN A O 1
ATOM 721 N N . LEU A 1 93 ? 33.526 8.172 -48.596 1.00 97.88 93 LEU A N 1
ATOM 722 C CA . LEU A 1 93 ? 32.122 8.046 -48.195 1.00 97.88 93 LEU A CA 1
ATOM 723 C C . LEU A 1 93 ? 31.861 6.764 -47.394 1.00 97.88 93 LEU A C 1
ATOM 725 O O . LEU A 1 93 ? 31.107 6.796 -46.426 1.00 97.88 93 LEU A O 1
ATOM 729 N N . GLU A 1 94 ? 32.497 5.648 -47.752 1.00 97.56 94 GLU A N 1
ATOM 730 C CA . GLU A 1 94 ? 32.442 4.399 -46.983 1.00 97.56 94 GLU A CA 1
ATOM 731 C C . GLU A 1 94 ? 33.027 4.573 -45.574 1.00 97.56 94 GLU A C 1
ATOM 733 O O . GLU A 1 94 ? 32.429 4.114 -44.598 1.00 97.56 94 GLU A O 1
ATOM 738 N N . ALA A 1 95 ? 34.163 5.267 -45.451 1.00 98.00 95 ALA A N 1
ATOM 739 C CA . ALA A 1 95 ? 34.789 5.556 -44.161 1.00 98.00 95 ALA A CA 1
ATOM 740 C C . ALA A 1 95 ? 33.931 6.500 -43.300 1.00 98.00 95 ALA A C 1
ATOM 742 O O . ALA A 1 95 ? 33.717 6.233 -42.114 1.00 98.00 95 ALA A O 1
ATOM 743 N N . ASP A 1 96 ? 33.388 7.561 -43.898 1.00 98.31 96 ASP A N 1
ATOM 744 C CA . ASP A 1 96 ? 32.502 8.509 -43.223 1.00 98.31 96 ASP A CA 1
ATOM 745 C C . ASP A 1 96 ? 31.210 7.814 -42.771 1.00 98.31 96 ASP A C 1
ATOM 747 O O . ASP A 1 96 ? 30.773 7.981 -41.631 1.00 98.31 96 ASP A O 1
ATOM 751 N N . MET A 1 97 ? 30.628 6.960 -43.622 1.00 97.81 97 MET A N 1
ATOM 752 C CA . MET A 1 97 ? 29.453 6.160 -43.279 1.00 97.81 97 MET A CA 1
ATOM 753 C C . MET A 1 97 ? 29.740 5.219 -42.105 1.00 97.81 97 MET A C 1
ATOM 755 O O . MET A 1 97 ? 28.927 5.136 -41.185 1.00 97.81 97 MET A O 1
ATOM 759 N N . ALA A 1 98 ? 30.894 4.546 -42.092 1.00 98.12 98 ALA A N 1
ATOM 760 C CA . ALA A 1 98 ? 31.293 3.693 -40.975 1.00 98.12 98 ALA A CA 1
ATOM 761 C C . ALA A 1 98 ? 31.442 4.492 -39.665 1.00 98.12 98 ALA A C 1
ATOM 763 O O . ALA A 1 98 ? 30.970 4.053 -38.616 1.00 98.12 98 ALA A O 1
ATOM 764 N N . SER A 1 99 ? 32.024 5.694 -39.724 1.00 98.38 99 SER A N 1
ATOM 765 C CA . SER A 1 99 ? 32.142 6.587 -38.563 1.00 98.38 99 SER A CA 1
ATOM 766 C C . SER A 1 99 ? 30.775 7.052 -38.041 1.00 98.38 99 SER A C 1
ATOM 768 O O . SER A 1 99 ? 30.507 6.996 -36.837 1.00 98.38 99 SER A O 1
ATOM 770 N N . VAL A 1 100 ? 29.864 7.444 -38.937 1.00 98.44 100 VAL A N 1
ATOM 771 C CA . VAL A 1 100 ? 28.491 7.835 -38.577 1.00 98.44 100 VAL A CA 1
ATOM 772 C C . VAL A 1 100 ? 27.712 6.661 -37.975 1.00 98.44 100 VAL A C 1
ATOM 774 O O . VAL A 1 100 ? 26.934 6.852 -37.041 1.00 98.44 100 VAL A O 1
ATOM 777 N N . LEU A 1 101 ? 27.922 5.435 -38.459 1.00 98.38 101 LEU A N 1
ATOM 778 C CA . LEU A 1 101 ? 27.300 4.249 -37.867 1.00 98.38 101 LEU A CA 1
ATOM 779 C C . LEU A 1 101 ? 27.824 3.975 -36.452 1.00 98.38 101 LEU A C 1
ATOM 781 O O . LEU A 1 101 ? 27.009 3.764 -35.557 1.00 98.38 101 LEU A O 1
ATOM 785 N N . SER A 1 102 ? 29.137 4.075 -36.226 1.00 98.38 102 SER A N 1
ATOM 786 C CA . SER A 1 102 ? 29.736 3.927 -34.888 1.00 98.38 102 SER A CA 1
ATOM 787 C C . SER A 1 102 ? 29.177 4.950 -33.896 1.00 98.38 102 SER A C 1
ATOM 789 O O . SER A 1 102 ? 28.699 4.595 -32.822 1.00 98.38 102 SER A O 1
ATOM 791 N N . THR A 1 103 ? 29.161 6.232 -34.270 1.00 98.12 103 THR A N 1
ATOM 792 C CA . THR A 1 103 ? 28.612 7.293 -33.405 1.00 98.12 103 THR A CA 1
ATOM 793 C C . THR A 1 103 ? 27.117 7.113 -33.147 1.00 98.12 103 THR A C 1
ATOM 795 O O . THR A 1 103 ? 26.640 7.337 -32.036 1.00 98.12 103 THR A O 1
ATOM 798 N N . LYS A 1 104 ? 26.353 6.651 -34.144 1.00 98.38 104 LYS A N 1
ATOM 799 C CA . LYS A 1 104 ? 24.943 6.298 -33.955 1.00 98.38 104 LYS A CA 1
ATOM 800 C C . LYS A 1 104 ? 24.782 5.177 -32.926 1.00 98.38 104 LYS A C 1
ATOM 802 O O . LYS A 1 104 ? 23.877 5.265 -32.101 1.00 98.38 104 LYS A O 1
ATOM 807 N N . GLU A 1 105 ? 25.603 4.133 -32.973 1.00 98.44 105 GLU A N 1
ATOM 808 C CA . GLU A 1 105 ? 25.552 3.032 -32.003 1.00 98.44 105 GLU A CA 1
ATOM 809 C C . GLU A 1 105 ? 25.840 3.518 -30.577 1.00 98.44 105 GLU A C 1
ATOM 811 O O . GLU A 1 105 ? 25.088 3.191 -29.658 1.00 98.44 105 GLU A O 1
ATOM 816 N N . GLU A 1 106 ? 26.845 4.379 -30.400 1.00 98.25 106 GLU A N 1
ATOM 817 C CA . GLU A 1 106 ? 27.145 5.021 -29.113 1.00 98.25 106 GLU A CA 1
ATOM 818 C C . GLU A 1 106 ? 25.950 5.829 -28.580 1.00 98.25 106 GLU A C 1
ATOM 820 O O . GLU A 1 106 ? 25.542 5.658 -27.428 1.00 98.25 106 GLU A O 1
ATOM 825 N N . LEU A 1 107 ? 25.316 6.642 -29.432 1.00 98.38 107 LEU A N 1
ATOM 826 C CA . LEU A 1 107 ? 24.127 7.419 -29.064 1.00 98.38 107 LEU A CA 1
ATOM 827 C C . LEU A 1 107 ? 22.925 6.532 -28.716 1.00 98.38 107 LEU A C 1
ATOM 829 O O . LEU A 1 107 ? 22.132 6.875 -27.837 1.00 98.38 107 LEU A O 1
ATOM 833 N N . VAL A 1 108 ? 22.764 5.386 -29.384 1.00 98.50 108 VAL A N 1
ATOM 834 C CA . VAL A 1 108 ? 21.704 4.418 -29.060 1.00 98.50 108 VAL A CA 1
ATOM 835 C C . VAL A 1 108 ? 21.925 3.833 -27.665 1.00 98.50 108 VAL A C 1
ATOM 837 O O . VAL A 1 108 ? 20.967 3.767 -26.891 1.00 98.50 108 VAL A O 1
ATOM 840 N N . LEU A 1 109 ? 23.166 3.472 -27.323 1.00 98.31 109 LEU A N 1
ATOM 841 C CA . LEU A 1 109 ? 23.522 2.974 -25.992 1.00 98.31 109 LEU A CA 1
ATOM 842 C C . LEU A 1 109 ? 23.282 4.029 -24.907 1.00 98.31 109 LEU A C 1
ATOM 844 O O . LEU A 1 109 ? 22.717 3.717 -23.856 1.00 98.31 109 LEU A O 1
ATOM 848 N N . GLU A 1 110 ? 23.659 5.283 -25.165 1.00 98.50 110 GLU A N 1
ATOM 849 C CA . GLU A 1 110 ? 23.414 6.389 -24.237 1.00 98.50 110 GLU A CA 1
ATOM 850 C C . GLU A 1 110 ? 21.912 6.636 -24.046 1.00 98.50 110 GLU A C 1
ATOM 852 O O . GLU A 1 110 ? 21.431 6.732 -22.913 1.00 98.50 110 GLU A O 1
ATOM 857 N N . ARG A 1 111 ? 21.139 6.645 -25.139 1.00 98.44 111 ARG A N 1
ATOM 858 C CA . ARG A 1 111 ? 19.675 6.742 -25.092 1.00 98.44 111 ARG A CA 1
ATOM 859 C C . ARG A 1 111 ? 19.077 5.616 -24.257 1.00 98.44 111 ARG A C 1
ATOM 861 O O . ARG A 1 111 ? 18.226 5.890 -23.414 1.00 98.44 111 ARG A O 1
ATOM 868 N N . ASP A 1 112 ? 19.513 4.373 -24.446 1.00 98.38 112 ASP A N 1
ATOM 869 C CA . ASP A 1 112 ? 19.011 3.225 -23.680 1.00 98.38 112 ASP A CA 1
ATOM 870 C C . ASP A 1 112 ? 19.345 3.340 -22.185 1.00 98.38 112 ASP A C 1
ATOM 872 O O . ASP A 1 112 ? 18.513 3.024 -21.330 1.00 98.38 112 ASP A O 1
ATOM 876 N N . ALA A 1 113 ? 20.538 3.835 -21.847 1.00 98.38 113 ALA A N 1
ATOM 877 C CA . ALA A 1 113 ? 20.922 4.105 -20.465 1.00 98.38 113 ALA A CA 1
ATOM 878 C C . ALA A 1 113 ? 20.051 5.205 -19.833 1.00 98.38 113 ALA A C 1
ATOM 880 O O . ALA A 1 113 ? 19.602 5.065 -18.690 1.00 98.38 113 ALA A O 1
ATOM 881 N N . LEU A 1 114 ? 19.767 6.277 -20.578 1.00 98.38 114 LEU A N 1
ATOM 882 C CA . LEU A 1 114 ? 18.898 7.362 -20.124 1.00 98.38 114 LEU A CA 1
ATOM 883 C C . LEU A 1 114 ? 17.446 6.908 -19.959 1.00 98.38 114 LEU A C 1
ATOM 885 O O . LEU A 1 114 ? 16.832 7.249 -18.950 1.00 98.38 114 LEU A O 1
ATOM 889 N N . VAL A 1 115 ? 16.914 6.095 -20.875 1.00 98.62 115 VAL A N 1
ATOM 890 C CA . VAL A 1 115 ? 15.566 5.512 -20.752 1.00 98.62 115 VAL A CA 1
ATOM 891 C C . VAL A 1 115 ? 15.456 4.692 -19.468 1.00 98.62 115 VAL A C 1
ATOM 893 O O . VAL A 1 115 ? 14.576 4.961 -18.653 1.00 98.62 115 VAL A O 1
ATOM 896 N N . LYS A 1 116 ? 16.408 3.786 -19.209 1.00 98.31 116 LYS A N 1
ATOM 897 C CA . LYS A 1 116 ? 16.441 3.003 -17.959 1.00 98.31 116 LYS A CA 1
ATOM 898 C C . LYS A 1 116 ? 16.520 3.894 -16.718 1.00 98.31 116 LYS A C 1
ATOM 900 O O . LYS A 1 116 ? 15.899 3.609 -15.694 1.00 98.31 116 LYS A O 1
ATOM 905 N N . LYS A 1 117 ? 17.284 4.989 -16.787 1.00 98.31 117 LYS A N 1
ATOM 906 C CA . LYS A 1 117 ? 17.385 5.958 -15.689 1.00 98.31 117 LYS A CA 1
ATOM 907 C C . LYS A 1 117 ? 16.051 6.660 -15.436 1.00 98.31 117 LYS A C 1
ATOM 909 O O . LYS A 1 117 ? 15.677 6.807 -14.275 1.00 98.31 117 LYS A O 1
ATOM 914 N N . VAL A 1 118 ? 15.348 7.070 -16.491 1.00 98.38 118 VAL A N 1
ATOM 915 C CA . VAL A 1 118 ? 14.016 7.685 -16.398 1.00 98.38 118 VAL A CA 1
ATOM 916 C C . VAL A 1 118 ? 13.004 6.696 -15.829 1.00 98.38 118 VAL A C 1
ATOM 918 O O . VAL A 1 118 ? 12.280 7.057 -14.908 1.00 98.38 118 VAL A O 1
ATOM 921 N N . GLU A 1 119 ? 12.994 5.445 -16.292 1.00 97.81 119 GLU A N 1
ATOM 922 C CA . GLU A 1 119 ? 12.117 4.393 -15.761 1.00 97.81 119 GLU A CA 1
ATOM 923 C C . GLU A 1 119 ? 12.344 4.167 -14.261 1.00 97.81 119 GLU A C 1
ATOM 925 O O . GLU A 1 119 ? 11.387 4.189 -13.486 1.00 97.81 119 GLU A O 1
ATOM 930 N N . ARG A 1 120 ? 13.607 4.035 -13.828 1.00 97.69 120 ARG A N 1
ATOM 931 C CA . ARG A 1 120 ? 13.953 3.885 -12.405 1.00 97.69 120 ARG A CA 1
ATOM 932 C C . ARG A 1 120 ? 13.490 5.085 -11.580 1.00 97.69 120 ARG A C 1
ATOM 934 O O . ARG A 1 120 ? 12.847 4.908 -10.551 1.00 97.69 120 ARG A O 1
ATOM 941 N N . LEU A 1 121 ? 13.800 6.302 -12.027 1.00 97.19 121 LEU A N 1
ATOM 942 C CA . LEU A 1 121 ? 13.404 7.522 -11.316 1.00 97.19 121 LEU A CA 1
ATOM 943 C C . LEU A 1 121 ? 11.881 7.685 -11.272 1.00 97.19 121 LEU A C 1
ATOM 945 O O . LEU A 1 121 ? 11.345 8.113 -10.257 1.00 97.19 121 LEU A O 1
ATOM 949 N N . SER A 1 122 ? 11.174 7.314 -12.340 1.00 95.31 122 SER A N 1
ATOM 950 C CA . SER A 1 122 ? 9.711 7.340 -12.379 1.00 95.31 122 SER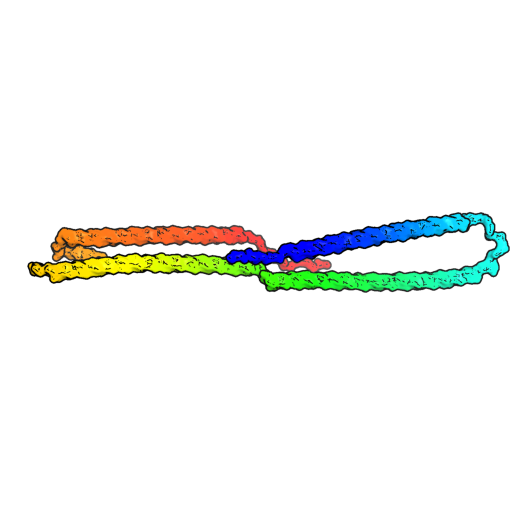 A CA 1
ATOM 951 C C . SER A 1 122 ? 9.109 6.355 -11.380 1.00 95.31 122 SER A C 1
ATOM 953 O O . SER A 1 122 ? 8.128 6.684 -10.711 1.00 95.31 122 SER A O 1
ATOM 955 N N . GLN A 1 123 ? 9.690 5.159 -11.251 1.00 92.38 123 GLN A N 1
ATOM 956 C CA . GLN A 1 123 ? 9.277 4.184 -10.243 1.00 92.38 123 GLN A CA 1
ATOM 957 C C . GLN A 1 123 ? 9.515 4.737 -8.835 1.00 92.38 123 GLN A C 1
ATOM 959 O O . GLN A 1 123 ? 8.585 4.757 -8.036 1.00 92.38 123 GLN A O 1
ATOM 964 N N . GLU A 1 124 ? 10.708 5.264 -8.550 1.00 91.75 124 GLU A N 1
ATOM 965 C CA . GLU A 1 124 ? 11.039 5.887 -7.258 1.00 91.75 124 GLU A CA 1
ATOM 966 C C . GLU A 1 124 ? 10.097 7.043 -6.912 1.00 91.75 124 GLU A C 1
ATOM 968 O O . GLU A 1 124 ? 9.588 7.115 -5.796 1.00 91.75 124 GLU A O 1
ATOM 973 N N . LEU A 1 125 ? 9.798 7.914 -7.877 1.00 92.25 125 LEU A N 1
ATOM 974 C CA . LEU A 1 125 ? 8.851 9.009 -7.695 1.00 92.25 125 LEU A CA 1
ATOM 975 C C . LEU A 1 125 ? 7.437 8.493 -7.405 1.00 92.25 125 LEU A C 1
ATOM 977 O O . LEU A 1 125 ? 6.757 9.030 -6.537 1.00 92.25 125 LEU A O 1
ATOM 981 N N . THR A 1 126 ? 7.009 7.434 -8.095 1.00 88.50 126 THR A N 1
ATOM 982 C CA . THR A 1 126 ? 5.712 6.785 -7.851 1.00 88.50 126 THR A CA 1
ATOM 983 C C . THR A 1 126 ? 5.650 6.205 -6.438 1.00 88.50 126 THR A C 1
ATOM 985 O O . THR A 1 126 ? 4.654 6.406 -5.747 1.00 88.50 126 THR A O 1
ATOM 988 N N . TYR A 1 127 ? 6.720 5.547 -5.979 1.00 87.12 127 TYR A N 1
ATOM 989 C CA . TYR A 1 127 ? 6.838 5.046 -4.605 1.00 87.12 127 TYR A CA 1
ATOM 990 C C . TYR A 1 127 ? 6.820 6.172 -3.564 1.00 87.12 127 TYR A C 1
ATOM 992 O O . TYR A 1 127 ? 6.207 6.018 -2.513 1.00 87.12 127 TYR A O 1
ATOM 1000 N N . LEU A 1 128 ? 7.463 7.311 -3.836 1.00 84.44 128 LEU A N 1
ATOM 1001 C CA . LEU A 1 128 ? 7.463 8.459 -2.924 1.00 84.44 128 LEU A CA 1
ATOM 1002 C C . LEU A 1 128 ? 6.103 9.167 -2.868 1.00 84.44 128 LEU A C 1
ATOM 1004 O O . LEU A 1 128 ? 5.649 9.514 -1.782 1.00 84.44 128 LEU A O 1
ATOM 1008 N N . LEU A 1 129 ? 5.455 9.379 -4.018 1.00 83.25 129 LEU A N 1
ATOM 1009 C CA . LEU A 1 129 ? 4.163 10.071 -4.109 1.00 83.25 129 LEU A CA 1
ATOM 1010 C C . LEU A 1 129 ? 3.017 9.242 -3.531 1.00 83.25 129 LEU A C 1
ATOM 1012 O O . LEU A 1 129 ? 2.172 9.779 -2.820 1.00 83.25 129 LEU A O 1
ATOM 1016 N N . ASN A 1 130 ? 2.984 7.944 -3.835 1.00 80.62 130 ASN A N 1
ATOM 1017 C CA . ASN A 1 130 ? 1.907 7.059 -3.392 1.00 80.62 130 ASN A CA 1
ATOM 1018 C C . ASN A 1 130 ? 2.203 6.398 -2.037 1.00 80.62 130 ASN A C 1
ATOM 1020 O O . ASN A 1 130 ? 1.331 5.735 -1.476 1.00 80.62 130 ASN A O 1
ATOM 1024 N N . GLY A 1 131 ? 3.418 6.576 -1.510 1.00 76.38 131 GLY A N 1
ATOM 1025 C CA . GLY A 1 131 ? 3.920 5.824 -0.367 1.00 76.38 131 GLY A CA 1
ATOM 1026 C C . GLY A 1 131 ? 4.110 4.338 -0.686 1.00 76.38 131 GLY A C 1
ATOM 1027 O O . GLY A 1 131 ? 3.808 3.856 -1.780 1.00 76.38 131 GLY A O 1
ATOM 1028 N N . ASP A 1 132 ? 4.612 3.579 0.290 1.00 78.38 132 ASP A N 1
ATOM 1029 C CA . ASP A 1 132 ? 4.597 2.121 0.194 1.00 78.38 132 ASP A CA 1
ATOM 1030 C C . ASP A 1 132 ? 3.146 1.637 0.376 1.00 78.38 132 ASP A C 1
ATOM 1032 O O . ASP A 1 132 ? 2.584 1.818 1.464 1.00 78.38 132 ASP A O 1
ATOM 1036 N N . PRO A 1 133 ? 2.517 1.024 -0.646 1.00 76.12 133 PRO A N 1
ATOM 1037 C CA . PRO A 1 133 ? 1.139 0.557 -0.540 1.00 76.12 133 PRO A CA 1
ATOM 1038 C C . PRO A 1 133 ? 0.960 -0.456 0.595 1.00 76.12 133 PRO A C 1
ATOM 1040 O O . PRO A 1 133 ? -0.120 -0.522 1.176 1.00 76.12 133 PRO A O 1
ATOM 1043 N N . LYS A 1 134 ? 2.006 -1.210 0.961 1.00 79.38 134 LYS A N 1
ATOM 1044 C CA . LYS A 1 134 ? 1.954 -2.117 2.116 1.00 79.38 134 LYS A CA 1
ATOM 1045 C C . LYS A 1 134 ? 1.877 -1.345 3.424 1.00 79.38 134 LYS A C 1
ATOM 1047 O O . LYS A 1 134 ? 1.039 -1.657 4.261 1.00 79.38 134 LYS A O 1
ATOM 1052 N N . ARG A 1 135 ? 2.679 -0.288 3.557 1.00 81.69 135 ARG A N 1
ATOM 1053 C CA . ARG A 1 135 ? 2.688 0.569 4.745 1.00 81.69 135 ARG A CA 1
ATOM 1054 C C . ARG A 1 135 ? 1.354 1.287 4.940 1.00 81.69 135 ARG A C 1
ATOM 1056 O O . ARG A 1 135 ? 0.879 1.371 6.061 1.00 81.69 135 ARG A O 1
ATOM 1063 N N . VAL A 1 136 ? 0.716 1.750 3.862 1.00 82.62 136 VAL A N 1
ATOM 1064 C CA . VAL A 1 136 ? -0.627 2.360 3.937 1.00 82.62 136 VAL A CA 1
ATOM 1065 C C . VAL A 1 136 ? -1.668 1.361 4.454 1.00 82.62 136 VAL A C 1
ATOM 1067 O O . VAL A 1 136 ? -2.516 1.726 5.265 1.00 82.62 136 VAL A O 1
ATOM 1070 N N . VAL A 1 137 ? -1.604 0.101 4.012 1.00 83.00 137 VAL A N 1
ATOM 1071 C CA . VAL A 1 137 ? -2.509 -0.963 4.479 1.00 83.00 137 VAL A CA 1
ATOM 1072 C C . VAL A 1 137 ? -2.239 -1.315 5.946 1.00 83.00 137 VAL A C 1
ATOM 1074 O O . VAL A 1 137 ? -3.181 -1.405 6.727 1.00 83.00 137 VAL A O 1
ATOM 1077 N N . GLU A 1 138 ? -0.973 -1.440 6.346 1.00 86.00 138 GLU A N 1
ATOM 1078 C CA . GLU A 1 138 ? -0.578 -1.690 7.741 1.00 86.00 138 GLU A CA 1
ATOM 1079 C C . GLU A 1 138 ? -1.000 -0.547 8.685 1.00 86.00 138 GLU A C 1
ATOM 1081 O O . GLU A 1 138 ? -1.515 -0.796 9.781 1.00 86.00 138 GLU A O 1
ATOM 1086 N N . ASP A 1 139 ? -0.839 0.707 8.250 1.00 89.81 139 ASP A N 1
ATOM 1087 C CA . ASP A 1 139 ? -1.276 1.897 8.987 1.00 89.81 139 ASP A CA 1
ATOM 1088 C C . ASP A 1 139 ? -2.815 1.906 9.135 1.00 89.81 139 ASP A C 1
ATOM 1090 O O . ASP A 1 139 ? -3.343 2.184 10.216 1.00 89.81 139 ASP A O 1
ATOM 1094 N N . LEU A 1 140 ? -3.552 1.538 8.078 1.00 92.88 140 LEU A N 1
ATOM 1095 C CA . LEU A 1 140 ? -5.015 1.428 8.101 1.00 92.88 140 LEU A CA 1
ATOM 1096 C C . LEU A 1 140 ? -5.493 0.337 9.072 1.00 92.88 140 LEU A C 1
ATOM 1098 O O . LEU A 1 140 ? -6.399 0.583 9.870 1.00 92.88 140 LEU A O 1
ATOM 1102 N N . ASP A 1 141 ? -4.892 -0.853 9.025 1.00 93.56 141 ASP A N 1
ATOM 1103 C CA . ASP A 1 141 ? -5.228 -1.963 9.923 1.00 93.56 141 ASP A CA 1
ATOM 1104 C C . ASP A 1 141 ? -4.959 -1.599 11.388 1.00 93.56 141 ASP A C 1
ATOM 1106 O O . ASP A 1 141 ? -5.785 -1.881 12.264 1.00 93.56 141 ASP A O 1
ATOM 1110 N N . SER A 1 142 ? -3.850 -0.902 11.649 1.00 95.44 142 SER A N 1
ATOM 1111 C CA . SER A 1 142 ? -3.501 -0.388 12.978 1.00 95.44 142 SER A CA 1
ATOM 1112 C C . SER A 1 142 ? -4.542 0.616 13.484 1.00 95.44 142 SER A C 1
ATOM 1114 O O . SER A 1 142 ? -5.055 0.469 14.597 1.00 95.44 142 SER A O 1
ATOM 1116 N N . LEU A 1 143 ? -4.941 1.579 12.645 1.00 96.81 143 LEU A N 1
ATOM 1117 C CA . LEU A 1 143 ? -6.003 2.541 12.963 1.00 96.81 143 LEU A CA 1
ATOM 1118 C C . LEU A 1 143 ? -7.359 1.859 13.182 1.00 96.81 143 LEU A C 1
ATOM 1120 O O . LEU A 1 143 ? -8.110 2.239 14.080 1.00 96.81 143 LEU A O 1
ATOM 1124 N N . MET A 1 144 ? -7.696 0.837 12.391 1.00 97.25 144 MET A N 1
ATOM 1125 C CA . MET A 1 144 ? -8.927 0.068 12.583 1.00 97.25 144 MET A CA 1
ATOM 1126 C C . MET A 1 144 ? -8.920 -0.696 13.908 1.00 97.25 144 MET A C 1
ATOM 1128 O O . MET A 1 144 ? -9.955 -0.753 14.580 1.00 97.25 144 MET A O 1
ATOM 1132 N N . ALA A 1 145 ? -7.784 -1.277 14.295 1.00 97.06 145 ALA A N 1
ATOM 1133 C CA . ALA A 1 145 ? -7.633 -1.959 15.575 1.00 97.06 145 ALA A CA 1
ATOM 1134 C C . ALA A 1 145 ? -7.789 -0.983 16.750 1.00 97.06 145 ALA A C 1
ATOM 1136 O O . ALA A 1 145 ? -8.557 -1.262 17.674 1.00 97.06 145 ALA A O 1
ATOM 1137 N N . GLU A 1 146 ? -7.149 0.187 16.679 1.00 97.69 146 GLU A N 1
ATOM 1138 C CA . GLU A 1 146 ? -7.307 1.250 17.674 1.00 97.69 146 GLU A CA 1
ATOM 1139 C C . GLU A 1 146 ? -8.761 1.732 17.748 1.00 97.69 146 GLU A C 1
ATOM 1141 O O . GLU A 1 146 ? -9.335 1.818 18.831 1.00 97.69 146 GLU A O 1
ATOM 1146 N N . ASN A 1 147 ? -9.414 1.954 16.604 1.00 97.50 147 ASN A N 1
ATOM 1147 C CA . ASN A 1 147 ? -10.808 2.388 16.563 1.00 97.50 147 ASN A CA 1
ATOM 1148 C C . ASN A 1 147 ? -11.753 1.360 17.203 1.00 97.50 147 ASN A C 1
ATOM 1150 O O . ASN A 1 147 ? -12.664 1.732 17.943 1.00 97.50 147 ASN A O 1
ATOM 1154 N N . ARG A 1 148 ? -11.530 0.064 16.948 1.00 97.88 148 ARG A N 1
ATOM 1155 C CA . ARG A 1 148 ? -12.281 -1.026 17.593 1.00 97.88 148 ARG A CA 1
ATOM 1156 C C . ARG A 1 148 ? -12.047 -1.048 19.101 1.00 97.88 148 ARG A C 1
ATOM 1158 O O . ARG A 1 148 ? -13.007 -1.201 19.851 1.00 97.88 148 ARG A O 1
ATOM 1165 N N . TYR A 1 149 ? -10.804 -0.868 19.542 1.00 97.94 149 TYR A N 1
ATOM 1166 C CA . TYR A 1 149 ? -10.455 -0.827 20.960 1.00 97.94 149 TYR A CA 1
ATOM 1167 C C . TYR A 1 149 ? -11.091 0.369 21.682 1.00 97.94 149 TYR A C 1
ATOM 1169 O O . TYR A 1 149 ? -11.692 0.202 22.742 1.00 97.94 149 TYR A O 1
ATOM 1177 N N . LEU A 1 150 ? -11.024 1.564 21.091 1.00 98.25 150 LEU A N 1
ATOM 1178 C CA . LEU A 1 150 ? -11.641 2.771 21.643 1.00 98.25 150 LEU A CA 1
ATOM 1179 C C . LEU A 1 150 ? -13.168 2.663 21.698 1.00 98.25 150 LEU A C 1
ATOM 1181 O O . LEU A 1 150 ? -13.765 3.076 22.689 1.00 98.25 150 LEU A O 1
ATOM 1185 N N . LYS A 1 151 ? -13.803 2.066 20.680 1.00 98.25 151 LYS A N 1
ATOM 1186 C CA . LYS A 1 151 ? -15.244 1.767 20.709 1.00 98.25 151 LYS A CA 1
ATOM 1187 C C . LYS A 1 151 ? -15.601 0.816 21.845 1.00 98.25 151 LYS A C 1
ATOM 1189 O O . LYS A 1 151 ? -16.489 1.132 22.621 1.00 98.25 151 LYS A O 1
ATOM 1194 N N . ALA A 1 152 ? -14.859 -0.279 22.007 1.00 97.69 152 ALA A N 1
ATOM 1195 C CA . ALA A 1 152 ? -15.092 -1.213 23.106 1.00 97.69 152 ALA A CA 1
ATOM 1196 C C . ALA A 1 152 ? -14.925 -0.549 24.487 1.00 97.69 152 ALA A C 1
ATOM 1198 O O . ALA A 1 152 ? -15.720 -0.800 25.390 1.00 97.69 152 ALA A O 1
ATOM 1199 N N . GLN A 1 153 ? -13.929 0.331 24.653 1.00 98.19 153 GLN A N 1
ATOM 1200 C CA . GLN A 1 153 ? -13.787 1.124 25.879 1.00 98.19 153 GLN A CA 1
ATOM 1201 C C . GLN A 1 153 ? -14.965 2.078 26.098 1.00 98.19 153 GLN A C 1
ATOM 1203 O O . GLN A 1 153 ? -15.445 2.204 27.223 1.00 98.19 153 GLN A O 1
ATOM 1208 N N . LEU A 1 154 ? -15.434 2.748 25.043 1.00 98.00 154 LEU A N 1
ATOM 1209 C CA . LEU A 1 154 ? -16.584 3.643 25.127 1.00 98.00 154 LEU A CA 1
ATOM 1210 C C . LEU A 1 154 ? -17.852 2.881 25.525 1.00 98.00 154 LEU A C 1
ATOM 1212 O O . LEU A 1 154 ? -18.569 3.341 26.411 1.00 98.00 154 LEU A O 1
ATOM 1216 N N . ASP A 1 155 ? -18.101 1.730 24.907 1.00 98.06 155 ASP A N 1
ATOM 1217 C CA . ASP A 1 155 ? -19.259 0.884 25.195 1.00 98.06 155 ASP A CA 1
ATOM 1218 C C . ASP A 1 155 ? -19.217 0.397 26.654 1.00 98.06 155 ASP A C 1
ATOM 1220 O O . ASP A 1 155 ? -20.185 0.580 27.392 1.00 98.06 155 ASP A O 1
ATOM 1224 N N . SER A 1 156 ? -18.059 -0.085 27.124 1.00 96.50 156 SER A N 1
ATOM 1225 C CA . SER A 1 156 ? -17.853 -0.467 28.531 1.00 96.50 156 SER A CA 1
ATOM 1226 C C . SER A 1 156 ? -18.131 0.696 29.491 1.00 96.50 156 SER A C 1
ATOM 1228 O O . SER A 1 156 ? -18.851 0.539 30.475 1.00 96.50 156 SER A O 1
ATOM 1230 N N . ALA A 1 157 ? -17.619 1.894 29.196 1.00 96.94 157 ALA A N 1
ATOM 1231 C CA . ALA A 1 157 ? -17.864 3.076 30.022 1.00 96.94 157 ALA A CA 1
ATOM 1232 C C . ALA A 1 157 ? -19.347 3.498 30.016 1.00 96.94 157 ALA A C 1
ATOM 1234 O O . ALA A 1 157 ? -19.864 4.019 31.009 1.00 96.94 157 ALA A O 1
ATOM 1235 N N . GLN A 1 158 ? -20.059 3.282 28.907 1.00 97.81 158 GLN A N 1
ATOM 1236 C CA . GLN A 1 158 ? -21.495 3.540 28.817 1.00 97.81 158 GLN A CA 1
ATOM 1237 C C . GLN A 1 158 ? -22.313 2.539 29.640 1.00 97.81 158 GLN A C 1
ATOM 1239 O O . GLN A 1 158 ? -23.250 2.969 30.321 1.00 97.81 158 GLN A O 1
ATOM 1244 N N . GLU A 1 159 ? -21.947 1.256 29.624 1.00 97.12 159 GLU A N 1
ATOM 1245 C CA . GLU A 1 159 ? -22.552 0.207 30.455 1.00 97.12 159 GLU A CA 1
ATOM 1246 C C . GLU A 1 159 ? -22.335 0.476 31.951 1.00 97.12 159 GLU A C 1
ATOM 1248 O O . GLU A 1 159 ? -23.285 0.433 32.741 1.00 97.12 159 GLU A O 1
ATOM 1253 N N . GLU A 1 160 ? -21.116 0.847 32.350 1.00 95.62 160 GLU A N 1
ATOM 1254 C CA . GLU A 1 160 ? -20.803 1.230 33.732 1.00 95.62 160 GLU A CA 1
ATOM 1255 C C . GLU A 1 160 ? -21.621 2.447 34.170 1.00 95.62 160 GLU A C 1
ATOM 1257 O O . GLU A 1 160 ? -22.251 2.440 35.231 1.00 95.62 160 GLU A O 1
ATOM 1262 N N . ARG A 1 161 ? -21.689 3.483 33.325 1.00 97.06 161 ARG A N 1
ATOM 1263 C CA . ARG A 1 161 ? -22.501 4.676 33.591 1.00 97.06 161 ARG A CA 1
ATOM 1264 C C . ARG A 1 161 ? -23.979 4.328 33.759 1.00 97.06 161 ARG A C 1
ATOM 1266 O O . ARG A 1 161 ? -24.638 4.907 34.622 1.00 97.06 161 ARG A O 1
ATOM 1273 N N . GLN A 1 162 ? -24.508 3.430 32.933 1.00 97.00 162 GLN A N 1
ATOM 1274 C CA . GLN A 1 162 ? -25.899 2.992 33.023 1.00 97.00 162 GLN A CA 1
ATOM 1275 C C . GLN A 1 162 ? -26.153 2.230 34.330 1.00 97.00 162 GLN A C 1
ATOM 1277 O O . GLN A 1 162 ? -27.081 2.563 35.064 1.00 97.00 162 GLN A O 1
ATOM 1282 N N . THR A 1 163 ? -25.256 1.313 34.687 1.00 95.69 163 THR A N 1
ATOM 1283 C CA . THR A 1 163 ? -25.322 0.553 35.943 1.00 95.69 163 THR A CA 1
ATOM 1284 C C . THR A 1 163 ? -25.268 1.473 37.168 1.00 95.69 163 THR A C 1
ATOM 1286 O O . THR A 1 163 ? -26.039 1.311 38.114 1.00 95.69 163 THR A O 1
ATOM 1289 N N . ILE A 1 164 ? -24.396 2.488 37.157 1.00 96.19 164 ILE A N 1
ATOM 1290 C CA . ILE A 1 164 ? -24.305 3.480 38.238 1.00 96.19 164 ILE A CA 1
ATOM 1291 C C . ILE A 1 164 ? -25.602 4.288 38.354 1.00 96.19 164 ILE A C 1
ATOM 1293 O O . ILE A 1 164 ? -26.060 4.528 39.471 1.00 96.19 164 ILE A O 1
ATOM 1297 N N . LYS A 1 165 ? -26.210 4.695 37.232 1.00 97.50 165 LYS A N 1
ATOM 1298 C CA . LYS A 1 165 ? -27.495 5.413 37.245 1.00 97.50 165 LYS A CA 1
ATOM 1299 C C . LYS A 1 165 ? -28.605 4.573 37.869 1.00 97.50 165 LYS A C 1
ATOM 1301 O O . LYS A 1 165 ? -29.282 5.058 38.769 1.00 97.50 165 LYS A O 1
ATOM 1306 N N . GLU A 1 166 ? -28.737 3.317 37.456 1.00 95.88 166 GLU A N 1
ATOM 1307 C CA . GLU A 1 166 ? -29.737 2.396 38.011 1.00 95.88 166 GLU A CA 1
ATOM 1308 C C . GLU A 1 166 ? -29.515 2.153 39.509 1.00 95.88 166 GLU A C 1
ATOM 1310 O O . GLU A 1 166 ? -30.459 2.141 40.298 1.00 95.88 166 GLU A O 1
ATOM 1315 N N . ASN A 1 167 ? -28.258 2.007 39.936 1.00 93.81 167 ASN A N 1
ATOM 1316 C CA . ASN A 1 167 ? -27.927 1.866 41.352 1.00 93.81 167 ASN A CA 1
ATOM 1317 C C . ASN A 1 167 ? -28.246 3.139 42.146 1.00 93.81 167 ASN A C 1
ATOM 1319 O O . ASN A 1 167 ? -28.775 3.050 43.251 1.00 93.81 167 ASN A O 1
ATOM 1323 N N . LEU A 1 168 ? -27.977 4.323 41.588 1.00 96.12 168 LEU A N 1
ATOM 1324 C CA . LEU A 1 168 ? -28.328 5.598 42.213 1.00 96.12 168 LEU A CA 1
ATOM 1325 C C . LEU A 1 168 ? -29.845 5.725 42.406 1.00 96.12 168 LEU A C 1
ATOM 1327 O O . LEU A 1 168 ? -30.285 6.161 43.466 1.00 96.12 168 LEU A O 1
ATOM 1331 N N . GLU A 1 169 ? -30.642 5.342 41.408 1.00 95.44 169 GLU A N 1
ATOM 1332 C CA . GLU A 1 169 ? -32.107 5.340 41.497 1.00 95.44 169 GLU A CA 1
ATOM 1333 C C . GLU A 1 169 ? -32.606 4.389 42.592 1.00 95.44 169 GLU A C 1
ATOM 1335 O O . GLU A 1 169 ? -33.431 4.786 43.418 1.00 95.44 169 GLU A O 1
ATOM 1340 N N . LYS A 1 170 ? -32.038 3.178 42.684 1.00 95.50 170 LYS A N 1
ATOM 1341 C CA . LYS A 1 170 ? -32.338 2.230 43.772 1.00 95.50 170 LYS A CA 1
ATOM 1342 C C . LYS A 1 170 ? -31.996 2.813 45.143 1.00 95.50 170 LYS A C 1
ATOM 1344 O O . LYS A 1 170 ? -32.831 2.779 46.042 1.00 95.50 170 LYS A O 1
ATOM 1349 N N . TYR A 1 171 ? -30.800 3.383 45.312 1.00 93.69 171 TYR A N 1
ATOM 1350 C CA . TYR A 1 171 ? -30.394 3.973 46.591 1.00 93.69 171 TYR A CA 1
ATOM 1351 C C . TYR A 1 171 ? -31.245 5.184 46.976 1.00 93.69 171 TYR A C 1
ATOM 1353 O O . TYR A 1 171 ? -31.574 5.334 48.151 1.00 93.69 171 TYR A O 1
ATOM 1361 N N . LYS A 1 172 ? -31.650 6.016 46.008 1.00 95.12 172 LYS A N 1
ATOM 1362 C CA . LYS A 1 172 ? -32.607 7.106 46.242 1.00 95.12 172 LYS A CA 1
ATOM 1363 C C . LYS A 1 172 ? -33.951 6.570 46.730 1.00 95.12 172 LYS A C 1
ATOM 1365 O O . LYS A 1 172 ? -34.425 7.028 47.761 1.00 95.12 172 LYS A O 1
ATOM 1370 N N . SER A 1 173 ? -34.506 5.555 46.065 1.00 92.38 173 SER A N 1
ATOM 1371 C CA . SER A 1 173 ? -35.769 4.927 46.477 1.00 92.38 173 SER A CA 1
ATOM 1372 C C . SER A 1 173 ? -35.690 4.322 47.886 1.00 92.38 173 SER A C 1
ATOM 1374 O O . SER A 1 173 ? -36.594 4.522 48.696 1.00 92.38 173 SER A O 1
ATOM 1376 N N . VAL A 1 174 ? -34.587 3.645 48.228 1.00 92.19 174 VAL A N 1
ATOM 1377 C CA . VAL A 1 174 ? -34.366 3.117 49.586 1.00 92.19 174 VAL A CA 1
ATOM 1378 C C . VAL A 1 174 ? -34.260 4.250 50.607 1.00 92.19 174 VAL A C 1
ATOM 1380 O O . VAL A 1 174 ? -34.874 4.168 51.669 1.00 92.19 174 VAL A O 1
ATOM 1383 N N . ALA A 1 175 ? -33.520 5.317 50.301 1.00 89.75 175 ALA A N 1
ATOM 1384 C CA . ALA A 1 175 ? -33.392 6.470 51.188 1.00 89.75 175 ALA A CA 1
ATOM 1385 C C . ALA A 1 175 ? -34.746 7.163 51.428 1.00 89.75 175 ALA A C 1
ATOM 1387 O O . ALA A 1 175 ? -35.064 7.489 52.571 1.00 89.75 175 ALA A O 1
ATOM 1388 N N . GLU A 1 176 ? -35.561 7.328 50.383 1.00 90.62 176 GLU A N 1
ATOM 1389 C CA . GLU A 1 176 ? -36.927 7.858 50.471 1.00 90.62 176 GLU A CA 1
ATOM 1390 C C . GLU A 1 176 ? -37.831 6.952 51.320 1.00 90.62 176 GLU A C 1
ATOM 1392 O O . GLU A 1 176 ? -38.521 7.442 52.214 1.00 90.62 176 GLU A O 1
ATOM 1397 N N . HIS A 1 177 ? -37.775 5.629 51.129 1.00 87.00 177 HIS A N 1
ATOM 1398 C CA . HIS A 1 177 ? -38.523 4.670 51.948 1.00 87.00 177 HIS A CA 1
ATOM 1399 C C . HIS A 1 177 ? -38.108 4.690 53.425 1.00 87.00 177 HIS A C 1
ATOM 1401 O O . HIS A 1 177 ? -38.969 4.654 54.306 1.00 87.00 177 HIS A O 1
ATOM 1407 N N . VAL A 1 178 ? -36.806 4.765 53.719 1.00 85.88 178 VAL A N 1
ATOM 1408 C CA . VAL A 1 178 ? -36.293 4.860 55.096 1.00 85.88 178 VAL A CA 1
ATOM 1409 C C . VAL A 1 178 ? -36.705 6.186 55.738 1.00 85.88 178 VAL A C 1
ATOM 1411 O O . VAL A 1 178 ? -37.094 6.201 56.907 1.00 85.88 178 VAL A O 1
ATOM 1414 N N . ALA A 1 179 ? -36.660 7.293 54.992 1.00 81.25 179 ALA A N 1
ATOM 1415 C CA . ALA A 1 179 ? -37.121 8.594 55.471 1.00 81.25 179 ALA A CA 1
ATOM 1416 C C . ALA A 1 179 ? -38.630 8.589 55.771 1.00 81.25 179 ALA A C 1
ATOM 1418 O O . ALA A 1 179 ? -39.038 9.045 56.841 1.00 81.25 179 ALA A O 1
ATOM 1419 N N . ALA A 1 180 ? -39.445 8.012 54.881 1.00 80.56 180 ALA A N 1
ATOM 1420 C CA . ALA A 1 180 ? -40.886 7.864 55.077 1.00 80.56 180 ALA A CA 1
ATOM 1421 C C . ALA A 1 180 ? -41.218 6.973 56.287 1.00 80.56 180 ALA A C 1
ATOM 1423 O O . ALA A 1 180 ? -42.084 7.318 57.091 1.00 80.56 180 ALA A O 1
ATOM 1424 N N . ARG A 1 181 ? -40.491 5.861 56.472 1.00 79.31 181 ARG A N 1
ATOM 1425 C CA . ARG A 1 181 ? -40.651 4.977 57.637 1.00 79.31 181 ARG A CA 1
ATOM 1426 C C . ARG A 1 181 ? -40.282 5.677 58.946 1.00 79.31 181 ARG A C 1
ATOM 1428 O O . ARG A 1 181 ? -41.051 5.597 59.896 1.00 79.31 181 ARG A O 1
ATOM 1435 N N . ARG A 1 182 ? -39.176 6.429 58.982 1.00 76.00 182 ARG A N 1
ATOM 1436 C CA . ARG A 1 182 ? -38.812 7.248 60.154 1.00 76.00 182 ARG A CA 1
ATOM 1437 C C . ARG A 1 182 ? -39.869 8.298 60.490 1.00 76.00 182 ARG A C 1
ATOM 1439 O O . ARG A 1 182 ? -40.134 8.524 61.663 1.00 76.00 182 ARG A O 1
ATOM 1446 N N . GLN A 1 183 ? -40.468 8.945 59.489 1.00 72.38 183 GLN A N 1
ATOM 1447 C CA . GLN A 1 183 ? -41.561 9.897 59.725 1.00 72.38 183 GLN A CA 1
ATOM 1448 C C . GLN A 1 183 ? -42.822 9.214 60.267 1.00 72.38 183 GLN A C 1
ATOM 1450 O O . GLN A 1 183 ? -43.485 9.784 61.129 1.00 72.38 183 GLN A O 1
ATOM 1455 N N . ALA A 1 184 ? -43.131 7.997 59.811 1.00 69.62 184 ALA A N 1
ATOM 1456 C CA . ALA A 1 184 ? -44.229 7.205 60.360 1.00 69.62 184 ALA A CA 1
ATOM 1457 C C . ALA A 1 184 ? -43.960 6.775 61.817 1.00 69.62 184 ALA A C 1
ATOM 1459 O O . ALA A 1 184 ? -44.851 6.890 62.654 1.00 69.62 184 ALA A O 1
ATOM 1460 N N . GLU A 1 185 ? -42.727 6.369 62.140 1.00 60.66 185 GLU A N 1
ATOM 1461 C CA . GLU A 1 185 ? -42.306 5.995 63.501 1.00 60.66 185 GLU A CA 1
ATOM 1462 C C . GLU A 1 185 ? -42.270 7.205 64.463 1.00 60.66 185 GLU A C 1
ATOM 1464 O O . GLU A 1 185 ? -42.614 7.062 65.633 1.00 60.66 185 GLU A O 1
ATOM 1469 N N . LEU A 1 186 ? -41.964 8.421 63.981 1.00 57.44 186 LEU A N 1
ATOM 1470 C CA . LEU A 1 186 ? -42.081 9.660 64.776 1.00 57.44 186 LEU A CA 1
ATOM 1471 C C . LEU A 1 186 ? -43.537 10.119 65.001 1.00 57.44 186 LEU A C 1
ATOM 1473 O O . LEU A 1 186 ? -43.784 10.948 65.876 1.00 57.44 186 LEU A O 1
ATOM 1477 N N . GLY A 1 187 ? -44.487 9.622 64.203 1.00 51.59 187 GLY A N 1
ATOM 1478 C CA . GLY A 1 187 ? -45.917 9.933 64.309 1.00 51.59 187 GLY A CA 1
ATOM 1479 C C . GLY A 1 187 ? -46.708 8.971 65.204 1.00 51.59 187 GLY A C 1
ATOM 1480 O O . GLY A 1 187 ? -47.809 9.314 65.635 1.00 51.59 187 GLY A O 1
ATOM 1481 N N . SER A 1 188 ? -46.165 7.789 65.518 1.00 45.12 188 SER A N 1
ATOM 1482 C CA . SER A 1 188 ? -46.788 6.808 66.411 1.00 45.12 188 SER A CA 1
ATOM 1483 C C . SER A 1 188 ? -46.195 6.889 67.817 1.00 45.12 188 SER A C 1
ATOM 1485 O O . SER A 1 188 ? -45.272 6.162 68.178 1.00 45.12 188 SER A O 1
ATOM 1487 N N . THR A 1 189 ? -46.747 7.768 68.652 1.00 43.16 189 THR A N 1
ATOM 1488 C CA . THR A 1 189 ? -46.500 7.741 70.096 1.00 43.16 189 THR A CA 1
ATOM 1489 C C . THR A 1 189 ? -47.214 6.543 70.726 1.00 43.16 189 THR A C 1
ATOM 1491 O O . THR A 1 189 ? -48.340 6.662 71.210 1.00 43.16 189 THR A O 1
ATOM 1494 N N . SER A 1 190 ? -46.557 5.391 70.769 1.00 37.81 190 SER A N 1
ATOM 1495 C CA . SER A 1 190 ? -46.869 4.343 71.742 1.00 37.81 190 SER A CA 1
ATOM 1496 C C . SER A 1 190 ? -45.563 3.743 72.237 1.00 37.81 190 SER A C 1
ATOM 1498 O O . SER A 1 190 ? -44.852 3.078 71.491 1.00 37.81 190 SER A O 1
ATOM 1500 N N . LYS A 1 191 ? -45.253 4.061 73.496 1.00 46.03 191 LYS A N 1
ATOM 1501 C CA . LYS A 1 191 ? -44.155 3.503 74.283 1.00 46.03 191 LYS A CA 1
ATOM 1502 C C . LYS A 1 191 ? -44.211 1.975 74.233 1.00 46.03 191 LYS A C 1
ATOM 1504 O O . LYS A 1 191 ? -45.214 1.418 74.670 1.00 46.03 191 LYS A O 1
ATOM 1509 N N . ASP A 1 192 ? -43.131 1.339 73.805 1.00 35.09 192 ASP A N 1
ATOM 1510 C CA . ASP A 1 192 ? -42.729 0.052 74.359 1.00 35.09 192 ASP A CA 1
ATOM 1511 C C . ASP A 1 192 ? -41.203 -0.061 74.325 1.00 35.09 192 ASP A C 1
ATOM 1513 O O . ASP A 1 192 ? -40.548 0.393 73.384 1.00 35.09 192 ASP A O 1
ATOM 1517 N N . GLU A 1 193 ? -40.648 -0.556 75.424 1.00 48.09 193 GLU A N 1
ATOM 1518 C CA . GLU A 1 193 ? -39.216 -0.632 75.676 1.00 48.09 193 GLU A CA 1
ATOM 1519 C C . GLU A 1 193 ? -38.589 -1.821 74.946 1.00 48.09 193 GLU A C 1
ATOM 1521 O O . GLU A 1 193 ? -39.104 -2.935 74.997 1.00 48.09 193 GLU A O 1
ATOM 1526 N N . GLY A 1 194 ? -37.422 -1.607 74.333 1.00 44.62 194 GLY A N 1
ATOM 1527 C CA . GLY A 1 194 ? -36.582 -2.700 73.842 1.00 44.62 194 GLY A CA 1
ATOM 1528 C C . GLY A 1 194 ? -35.958 -2.451 72.476 1.00 44.62 194 GLY A C 1
ATOM 1529 O O . GLY A 1 194 ? -36.138 -3.250 71.562 1.00 44.62 194 GLY A O 1
ATOM 1530 N N . GLU A 1 195 ? -35.183 -1.375 72.323 1.00 43.19 195 GLU A N 1
ATOM 1531 C CA . GLU A 1 195 ? -34.307 -1.223 71.157 1.00 43.19 195 GLU A CA 1
ATOM 1532 C C . GLU A 1 195 ? -33.175 -2.264 71.224 1.00 43.19 195 GLU A C 1
ATOM 1534 O O . GLU A 1 195 ? -32.129 -2.050 71.839 1.00 43.19 195 GLU A O 1
ATOM 1539 N N . LYS A 1 196 ? -33.382 -3.422 70.588 1.00 49.09 196 LYS A N 1
ATOM 1540 C CA . LYS A 1 196 ? -32.288 -4.314 70.185 1.00 49.09 196 LYS A CA 1
ATOM 1541 C C . LYS A 1 196 ? -31.739 -3.843 68.834 1.00 49.09 196 LYS A C 1
ATOM 1543 O O . LYS A 1 196 ? -32.522 -3.489 67.951 1.00 49.09 196 LYS A O 1
ATOM 1548 N N . PRO A 1 197 ? -30.408 -3.838 68.642 1.00 46.62 197 PRO A N 1
ATOM 1549 C CA . PRO A 1 197 ? -29.802 -3.320 67.429 1.00 46.62 197 PRO A CA 1
ATOM 1550 C C . PRO A 1 197 ? -30.151 -4.246 66.265 1.00 46.62 197 PRO A C 1
ATOM 1552 O O . PRO A 1 197 ? -29.729 -5.400 66.214 1.00 46.62 197 PRO A O 1
ATOM 1555 N N . THR A 1 198 ? -30.928 -3.728 65.320 1.00 47.69 198 THR A N 1
ATOM 1556 C CA . THR A 1 198 ? -31.224 -4.396 64.056 1.00 47.69 198 THR A CA 1
ATOM 1557 C C . THR A 1 198 ? -29.922 -4.674 63.314 1.00 47.69 198 THR A C 1
ATOM 1559 O O . THR A 1 198 ? -29.211 -3.748 62.923 1.00 47.69 198 THR A O 1
ATOM 1562 N N . VAL A 1 199 ? -29.644 -5.968 63.171 1.00 52.06 199 VAL A N 1
ATOM 1563 C CA . VAL A 1 199 ? -28.582 -6.660 62.432 1.00 52.06 199 VAL A CA 1
ATOM 1564 C C . VAL A 1 199 ? -28.105 -5.876 61.201 1.00 52.06 199 VAL A C 1
ATOM 1566 O O . VAL A 1 199 ? -28.570 -6.070 60.080 1.00 52.06 199 VAL A O 1
ATOM 1569 N N . ALA A 1 200 ? -27.145 -4.980 61.410 1.00 50.59 200 ALA A N 1
ATOM 1570 C CA . ALA A 1 200 ? -26.451 -4.273 60.349 1.00 50.59 200 ALA A CA 1
ATOM 1571 C C . ALA A 1 200 ? -25.141 -5.014 60.058 1.00 50.59 200 ALA A C 1
ATOM 1573 O O . ALA A 1 200 ? -24.162 -4.887 60.785 1.00 50.59 200 ALA A O 1
ATOM 1574 N N . VAL A 1 201 ? -25.159 -5.788 58.970 1.00 52.00 201 VAL A N 1
ATOM 1575 C CA . VAL A 1 201 ? -23.989 -6.362 58.282 1.00 52.00 201 VAL A CA 1
ATOM 1576 C C . VAL A 1 201 ? -23.168 -7.336 59.137 1.00 52.00 201 VAL A C 1
ATOM 1578 O O . VAL A 1 201 ? -22.078 -7.031 59.618 1.00 52.00 201 VAL A O 1
ATOM 1581 N N . VAL A 1 202 ? -23.675 -8.561 59.279 1.00 57.53 202 VAL A N 1
ATOM 1582 C CA . VAL A 1 202 ? -22.955 -9.648 59.955 1.00 57.53 202 VAL A CA 1
ATOM 1583 C C . VAL A 1 202 ? -22.121 -10.420 58.929 1.00 57.53 202 VAL A C 1
ATOM 1585 O O . VAL A 1 202 ? -22.639 -11.022 57.992 1.00 57.53 202 VAL A O 1
ATOM 1588 N N . ASN A 1 203 ? -20.801 -10.394 59.100 1.00 58.19 203 ASN A N 1
ATOM 1589 C CA . ASN A 1 203 ? -19.836 -11.158 58.310 1.00 58.19 203 ASN A CA 1
ATOM 1590 C C . ASN A 1 203 ? -20.023 -12.673 58.555 1.00 58.19 203 ASN A C 1
ATOM 1592 O O . ASN A 1 203 ? -20.337 -13.086 59.666 1.00 58.19 203 ASN A O 1
ATOM 1596 N N . MET A 1 204 ? -19.758 -13.538 57.568 1.00 63.03 204 MET A N 1
ATOM 1597 C CA . MET A 1 204 ? -19.955 -15.001 57.655 1.00 63.03 204 MET A CA 1
ATOM 1598 C C . MET A 1 204 ? -19.240 -15.659 58.852 1.00 63.03 204 MET A C 1
ATOM 1600 O O . MET A 1 204 ? -19.700 -16.668 59.387 1.00 63.03 204 MET A O 1
ATOM 1604 N N . LYS A 1 205 ? -18.121 -15.080 59.307 1.00 67.06 205 LYS A N 1
ATOM 1605 C CA . LYS A 1 205 ? -17.445 -15.503 60.546 1.00 67.06 205 LYS A CA 1
ATOM 1606 C C . LYS A 1 205 ? -18.285 -15.213 61.790 1.00 67.06 205 LYS A C 1
ATOM 1608 O O . LYS A 1 205 ? -18.417 -16.088 62.631 1.00 67.06 205 LYS A O 1
ATOM 1613 N N . GLN A 1 206 ? -18.892 -14.032 61.853 1.00 68.31 206 GLN A N 1
ATOM 1614 C CA . GLN A 1 206 ? -19.762 -13.611 62.948 1.00 68.31 206 GLN A CA 1
ATOM 1615 C C . GLN A 1 206 ? -21.081 -14.392 62.935 1.00 68.31 206 GLN A C 1
ATOM 1617 O O . GLN A 1 206 ? -21.533 -14.810 63.989 1.00 68.31 206 GLN A O 1
ATOM 1622 N N . ILE A 1 207 ? -21.652 -14.690 61.759 1.00 68.00 207 ILE A N 1
ATOM 1623 C CA . ILE A 1 207 ? -22.825 -15.578 61.643 1.00 68.00 207 ILE A CA 1
ATOM 1624 C C . ILE A 1 207 ? -22.500 -16.966 62.207 1.00 68.00 207 ILE A C 1
ATOM 1626 O O . ILE A 1 207 ? -23.264 -17.522 62.990 1.00 68.00 207 ILE A O 1
ATOM 1630 N N . ARG A 1 208 ? -21.346 -17.529 61.827 1.00 67.06 208 ARG A N 1
ATOM 1631 C CA . ARG A 1 208 ? -20.903 -18.837 62.323 1.00 67.06 208 ARG A CA 1
ATOM 1632 C C . ARG A 1 208 ? -20.673 -18.821 63.835 1.00 67.06 208 ARG A C 1
ATOM 1634 O O . ARG A 1 208 ? -21.046 -19.782 64.496 1.00 67.06 208 ARG A O 1
ATOM 1641 N N . GLU A 1 209 ? -20.058 -17.768 64.360 1.00 68.69 209 GLU A N 1
ATOM 1642 C CA . GLU A 1 209 ? -19.767 -17.595 65.788 1.00 68.69 209 GLU A CA 1
ATOM 1643 C C . GLU A 1 209 ? -21.053 -17.435 66.615 1.00 68.69 209 GLU A C 1
ATOM 1645 O O . GLU A 1 209 ? -21.226 -18.147 67.599 1.00 68.69 209 GLU A O 1
ATOM 1650 N N . LEU A 1 210 ? -22.012 -16.630 66.142 1.00 68.56 210 LEU A N 1
ATOM 1651 C CA . LEU A 1 210 ? -23.340 -16.472 66.751 1.00 68.56 210 LEU A CA 1
ATOM 1652 C C . LEU A 1 210 ? -24.133 -17.785 66.784 1.00 68.56 210 LEU A C 1
ATOM 1654 O O . LEU A 1 210 ? -24.764 -18.100 67.787 1.00 68.56 210 LEU A O 1
ATOM 1658 N N . LEU A 1 211 ? -24.067 -18.577 65.709 1.00 68.94 211 LEU A N 1
ATOM 1659 C CA . LEU A 1 211 ? -24.703 -19.898 65.645 1.00 68.94 211 LEU A CA 1
ATOM 1660 C C . LEU A 1 211 ? -24.002 -20.963 66.500 1.00 68.94 211 LEU A C 1
ATOM 1662 O O . LEU A 1 211 ? -24.604 -21.989 66.802 1.00 68.94 211 LEU A O 1
ATOM 1666 N N . SER A 1 212 ? -22.728 -20.768 66.858 1.00 69.94 212 SER A N 1
ATOM 1667 C CA . SER A 1 212 ? -21.974 -21.720 67.687 1.00 69.94 212 SER A CA 1
ATOM 1668 C C . SER A 1 212 ? -21.996 -21.364 69.176 1.00 69.94 212 SER A C 1
ATOM 1670 O O . SER A 1 212 ? -21.923 -22.271 70.013 1.00 69.94 212 SER A O 1
ATOM 1672 N N . SER A 1 213 ? -22.186 -20.091 69.534 1.00 62.66 213 SER A N 1
ATOM 1673 C CA . SER A 1 213 ? -22.532 -19.682 70.896 1.00 62.66 213 SER A CA 1
ATOM 1674 C C . SER A 1 213 ? -23.959 -20.127 71.233 1.00 62.66 213 SER A C 1
ATOM 1676 O O . SER A 1 213 ? -24.927 -19.513 70.800 1.00 62.66 213 SER A O 1
ATOM 1678 N N . HIS A 1 214 ? -24.104 -21.190 72.028 1.00 55.50 214 HIS A N 1
ATOM 1679 C CA . HIS A 1 214 ? -25.387 -21.763 72.476 1.00 55.50 214 HIS A CA 1
ATOM 1680 C C . HIS A 1 214 ? -26.160 -20.866 73.479 1.00 55.50 214 HIS A C 1
ATOM 1682 O O . HIS A 1 214 ? -26.838 -21.368 74.369 1.00 55.50 214 HIS A O 1
ATOM 1688 N N . SER A 1 215 ? -26.022 -19.540 73.399 1.00 57.59 215 SER A N 1
ATOM 1689 C CA . SER A 1 215 ? -26.510 -18.587 74.407 1.00 57.59 215 SER A CA 1
ATOM 1690 C C . SER A 1 215 ? -27.504 -17.555 73.868 1.00 57.59 215 SER A C 1
ATOM 1692 O O . SER A 1 215 ? -27.743 -16.553 74.538 1.00 57.59 215 SER A O 1
ATOM 1694 N N . ILE A 1 216 ? -28.038 -17.742 72.658 1.00 62.47 216 ILE A N 1
ATOM 1695 C CA . ILE A 1 216 ? -28.939 -16.776 72.019 1.00 62.47 216 ILE A CA 1
ATOM 1696 C C . ILE A 1 216 ? -30.237 -17.489 71.645 1.00 62.47 216 ILE A C 1
ATOM 1698 O O . ILE A 1 216 ? -30.254 -18.319 70.737 1.00 62.47 216 ILE A O 1
ATOM 1702 N N . ASP A 1 217 ? -31.320 -17.148 72.344 1.00 66.81 217 ASP A N 1
ATOM 1703 C CA . ASP A 1 217 ? -32.677 -17.510 71.938 1.00 66.81 217 ASP A CA 1
ATOM 1704 C C . ASP A 1 217 ? -33.047 -16.664 70.714 1.00 66.81 217 ASP A C 1
ATOM 1706 O O . ASP A 1 217 ? -33.447 -15.506 70.837 1.00 66.81 217 ASP A O 1
ATOM 1710 N N . LEU A 1 218 ? -32.825 -17.226 69.526 1.00 71.19 218 LEU A N 1
ATOM 1711 C CA . LEU A 1 218 ? -33.232 -16.628 68.256 1.00 71.19 218 LEU A CA 1
ATOM 1712 C C . LEU A 1 218 ? -34.743 -16.795 68.088 1.00 71.19 218 LEU A C 1
ATOM 1714 O O . LEU A 1 218 ? -35.274 -17.896 68.264 1.00 71.19 218 LEU A O 1
ATOM 1718 N N . ASP A 1 219 ? -35.432 -15.718 67.729 1.00 78.94 219 ASP A N 1
ATOM 1719 C CA . ASP A 1 219 ? -36.862 -15.763 67.438 1.00 78.94 219 ASP A CA 1
ATOM 1720 C C . ASP A 1 219 ? -37.139 -16.077 65.952 1.00 78.94 219 ASP A C 1
ATOM 1722 O O . ASP A 1 219 ? -36.236 -16.168 65.116 1.00 78.94 219 ASP A O 1
ATOM 1726 N N . GLU A 1 220 ? -38.408 -16.289 65.587 1.00 79.94 220 GLU A N 1
ATOM 1727 C CA . GLU A 1 220 ? -38.779 -16.622 64.200 1.00 79.94 220 GLU A CA 1
ATOM 1728 C C . GLU A 1 220 ? -38.361 -15.523 63.201 1.00 79.94 220 GLU A C 1
ATOM 1730 O O . GLU A 1 220 ? -38.126 -15.800 62.019 1.00 79.94 220 GLU A O 1
ATOM 1735 N N . SER A 1 221 ? -38.232 -14.278 63.667 1.00 79.25 221 SER A N 1
ATOM 1736 C CA . SER A 1 221 ? -37.802 -13.150 62.846 1.00 79.25 221 SER A CA 1
ATOM 1737 C C . SER A 1 221 ? -36.300 -13.211 62.550 1.00 79.25 221 SER A C 1
ATOM 1739 O O . SER A 1 221 ? -35.904 -13.054 61.390 1.00 79.25 221 SER A O 1
ATOM 1741 N N . ASP A 1 222 ? -35.488 -13.569 63.547 1.00 79.94 222 ASP A N 1
ATOM 1742 C CA . ASP A 1 222 ? -34.046 -13.767 63.421 1.00 79.94 222 ASP A CA 1
ATOM 1743 C C . ASP A 1 222 ? -33.726 -14.921 62.465 1.00 79.94 222 ASP A C 1
ATOM 1745 O O . ASP A 1 222 ? -32.872 -14.791 61.583 1.00 79.94 222 ASP A O 1
ATOM 1749 N N . TYR A 1 223 ? -34.458 -16.036 62.562 1.00 82.38 223 TYR A N 1
ATOM 1750 C CA . TYR A 1 223 ? -34.288 -17.163 61.641 1.00 82.38 223 TYR A CA 1
ATOM 1751 C C . TYR A 1 223 ? -34.653 -16.805 60.196 1.00 82.38 223 TYR A C 1
ATOM 1753 O O . TYR A 1 223 ? -33.970 -17.248 59.265 1.00 82.38 223 TYR A O 1
ATOM 1761 N N . ARG A 1 224 ? -35.691 -15.985 59.976 1.00 80.56 224 ARG A N 1
ATOM 1762 C CA . ARG A 1 224 ? -36.042 -15.489 58.632 1.00 80.56 224 ARG A CA 1
ATOM 1763 C C . ARG A 1 224 ? -34.972 -14.549 58.084 1.00 80.56 224 ARG A C 1
ATOM 1765 O O . ARG A 1 224 ? -34.572 -14.703 56.931 1.00 80.56 224 ARG A O 1
ATOM 1772 N N . ALA A 1 225 ? -34.479 -13.618 58.900 1.00 80.31 225 ALA A N 1
ATOM 1773 C CA . ALA A 1 225 ? -33.410 -12.702 58.512 1.00 80.31 225 ALA A CA 1
ATOM 1774 C C . ALA A 1 225 ? -32.126 -13.463 58.152 1.00 80.31 225 ALA A C 1
ATOM 1776 O O . ALA A 1 225 ? -31.548 -13.244 57.087 1.00 80.31 225 ALA A O 1
ATOM 1777 N N . LEU A 1 226 ? -31.731 -14.424 58.988 1.00 82.69 226 LEU A N 1
ATOM 1778 C CA . LEU A 1 226 ? -30.576 -15.276 58.744 1.00 82.69 226 LEU A CA 1
ATOM 1779 C C . LEU A 1 226 ? -30.740 -16.126 57.475 1.00 82.69 226 LEU A C 1
ATOM 1781 O O . LEU A 1 226 ? -29.800 -16.240 56.690 1.00 82.69 226 LEU A O 1
ATOM 1785 N N . SER A 1 227 ? -31.928 -16.689 57.243 1.00 87.12 227 SER A N 1
ATOM 1786 C CA . SER A 1 227 ? -32.215 -17.484 56.040 1.00 87.12 227 SER A CA 1
ATOM 1787 C C . SER A 1 227 ? -32.089 -16.656 54.761 1.00 87.12 227 SER A C 1
ATOM 1789 O O . SER A 1 227 ? -31.507 -17.134 53.789 1.00 87.12 227 SER A O 1
ATOM 1791 N N . ASN A 1 228 ? -32.567 -15.408 54.770 1.00 84.31 228 ASN A N 1
ATOM 1792 C CA . ASN A 1 228 ? -32.431 -14.499 53.631 1.00 84.31 228 ASN A CA 1
ATOM 1793 C C . ASN A 1 228 ? -30.961 -14.156 53.362 1.00 84.31 228 ASN A C 1
ATOM 1795 O O . ASN A 1 228 ? -30.503 -14.294 52.233 1.00 84.31 228 ASN A O 1
ATOM 1799 N N . VAL A 1 229 ? -30.193 -13.818 54.404 1.00 85.69 229 VAL A N 1
ATOM 1800 C CA . VAL A 1 229 ? -28.755 -13.524 54.270 1.00 85.69 229 VAL A CA 1
ATOM 1801 C C . VAL A 1 229 ? -27.985 -14.733 53.731 1.00 85.69 229 VAL A C 1
ATOM 1803 O O . VAL A 1 229 ? -27.121 -14.594 52.866 1.00 85.69 229 VAL A O 1
ATOM 1806 N N . LEU A 1 230 ? -28.295 -15.938 54.213 1.00 86.00 230 LEU A N 1
ATOM 1807 C CA . LEU A 1 230 ? -27.669 -17.166 53.724 1.00 86.00 230 LEU A CA 1
ATOM 1808 C C . LEU A 1 230 ? -28.049 -17.475 52.271 1.00 86.00 230 LEU A C 1
ATOM 1810 O O . LEU A 1 230 ? -27.196 -17.948 51.515 1.00 86.00 230 LEU A O 1
ATOM 1814 N N . LEU A 1 231 ? -29.295 -17.206 51.874 1.00 91.56 231 LEU A N 1
ATOM 1815 C CA . LEU A 1 231 ? -29.758 -17.373 50.498 1.00 91.56 231 LEU A CA 1
ATOM 1816 C C . LEU A 1 231 ? -29.057 -16.389 49.554 1.00 91.56 231 LEU A C 1
ATOM 1818 O O . LEU A 1 231 ? -28.556 -16.810 48.510 1.00 91.56 231 LEU A O 1
ATOM 1822 N N . ASP A 1 232 ? -28.945 -15.122 49.953 1.00 87.75 232 ASP A N 1
ATOM 1823 C CA . ASP A 1 232 ? -28.231 -14.086 49.204 1.00 87.75 232 ASP A CA 1
ATOM 1824 C C . ASP A 1 232 ? -26.753 -14.458 49.029 1.00 87.75 232 ASP A C 1
ATOM 1826 O O . ASP A 1 232 ? -26.246 -14.469 47.907 1.00 87.75 232 ASP A O 1
ATOM 1830 N N . LEU A 1 233 ? -26.081 -14.914 50.095 1.00 86.81 233 LEU A N 1
ATOM 1831 C CA . LEU A 1 233 ? -24.703 -15.412 49.991 1.00 86.81 233 LEU A CA 1
ATOM 1832 C C . LEU A 1 233 ? -24.574 -16.631 49.065 1.00 86.81 233 LEU A C 1
ATOM 1834 O O . LEU A 1 233 ? -23.551 -16.800 48.392 1.00 86.81 233 LEU A O 1
ATOM 1838 N N . CYS A 1 234 ? -25.572 -17.517 49.050 1.00 89.56 234 CYS A N 1
ATOM 1839 C CA . CYS A 1 234 ? -25.573 -18.676 48.161 1.00 89.56 234 CYS A CA 1
ATOM 1840 C C . CYS A 1 234 ? -25.684 -18.236 46.695 1.00 89.56 234 CYS A C 1
ATOM 1842 O O . CYS A 1 234 ? -24.909 -18.696 45.849 1.00 89.56 234 CYS A O 1
ATOM 1844 N N . ASN A 1 235 ? -26.581 -17.286 46.420 1.00 92.69 235 ASN A N 1
ATOM 1845 C CA . ASN A 1 235 ? -26.770 -16.686 45.103 1.00 92.69 235 ASN A CA 1
ATOM 1846 C C . ASN A 1 235 ? -25.504 -15.961 44.625 1.00 92.69 235 ASN A C 1
ATOM 1848 O O . ASN A 1 235 ? -25.058 -16.197 43.499 1.00 92.69 235 ASN A O 1
ATOM 1852 N N . ASP A 1 236 ? -24.860 -15.171 45.486 1.00 91.94 236 ASP A N 1
ATOM 1853 C CA . ASP A 1 236 ? -23.600 -14.484 45.178 1.00 91.94 236 ASP A CA 1
ATOM 1854 C C . ASP A 1 236 ? -22.490 -15.474 44.820 1.00 91.94 236 ASP A C 1
ATOM 1856 O O . ASP A 1 236 ? -21.787 -15.319 43.816 1.00 91.94 236 ASP A O 1
ATOM 1860 N N . LYS A 1 237 ? -22.352 -16.555 45.598 1.00 94.00 237 LYS A N 1
ATOM 1861 C CA . LYS A 1 237 ? -21.369 -17.608 45.317 1.00 94.00 237 LYS A CA 1
ATOM 1862 C C . LYS A 1 237 ? -21.659 -18.314 43.991 1.00 94.00 237 LYS A C 1
ATOM 1864 O O . LYS A 1 237 ? -20.728 -18.645 43.251 1.00 94.00 237 LYS A O 1
ATOM 1869 N N . GLN A 1 238 ? -22.932 -18.531 43.669 1.00 93.25 238 GLN A N 1
ATOM 1870 C CA . GLN A 1 238 ? -23.349 -19.113 42.397 1.00 93.25 238 GLN A CA 1
ATOM 1871 C C . GLN A 1 238 ? -23.054 -18.178 41.215 1.00 93.25 238 GLN A C 1
ATOM 1873 O O . GLN A 1 238 ? -22.563 -18.641 40.180 1.00 93.25 238 GLN A O 1
ATOM 1878 N N . MET A 1 239 ? -23.263 -16.869 41.375 1.00 92.62 239 MET A N 1
ATOM 1879 C CA . MET A 1 239 ? -22.879 -15.858 40.387 1.00 92.62 239 MET A CA 1
ATOM 1880 C C . MET A 1 239 ? -21.363 -15.792 40.196 1.00 92.62 239 MET A C 1
ATOM 1882 O O . MET A 1 239 ? -20.892 -15.848 39.058 1.00 92.62 239 MET A O 1
ATOM 1886 N N . ALA A 1 240 ? -20.580 -15.769 41.277 1.00 94.50 240 ALA A N 1
ATOM 1887 C CA . ALA A 1 240 ? -19.119 -15.772 41.213 1.00 94.50 240 ALA A CA 1
ATOM 1888 C C . ALA A 1 240 ? -18.583 -16.996 40.449 1.00 94.50 240 ALA A C 1
ATOM 1890 O O . ALA A 1 240 ? -17.745 -16.860 39.554 1.00 94.50 240 ALA A O 1
ATOM 1891 N N . LEU A 1 241 ? -19.132 -18.186 40.721 1.00 94.44 241 LEU A N 1
ATOM 1892 C CA . LEU A 1 241 ? -18.813 -19.402 39.968 1.00 94.44 241 LEU A CA 1
ATOM 1893 C C . LEU A 1 241 ? -19.197 -19.290 38.487 1.00 94.44 241 LEU A C 1
ATOM 1895 O O . LEU A 1 241 ? -18.446 -19.747 37.623 1.00 94.44 241 LEU A O 1
ATOM 1899 N N . ALA A 1 242 ? -20.343 -18.686 38.163 1.00 93.56 242 ALA A N 1
ATOM 1900 C CA . ALA A 1 242 ? -20.751 -18.468 36.777 1.00 93.56 242 ALA A CA 1
ATOM 1901 C C . ALA A 1 242 ? -19.789 -17.520 36.038 1.00 93.56 242 ALA A C 1
ATOM 1903 O O . ALA A 1 242 ? -19.374 -17.827 34.918 1.00 93.56 242 ALA A O 1
ATOM 1904 N N . HIS A 1 243 ? -19.378 -16.413 36.664 1.00 97.19 243 HIS A N 1
ATOM 1905 C CA . HIS A 1 243 ? -18.370 -15.505 36.110 1.00 97.19 243 HIS A CA 1
ATOM 1906 C C . HIS A 1 243 ? -17.025 -16.204 35.906 1.00 97.19 243 HIS A C 1
ATOM 1908 O O . HIS A 1 243 ? -16.456 -16.109 34.819 1.00 97.19 243 HIS A O 1
ATOM 1914 N N . GLN A 1 244 ? -16.561 -16.980 36.890 1.00 95.94 244 GLN A N 1
ATOM 1915 C CA . GLN A 1 244 ? -15.326 -17.756 36.775 1.00 95.94 244 GLN A CA 1
ATOM 1916 C C . GLN A 1 244 ? -15.391 -18.765 35.618 1.00 95.94 244 GLN A C 1
ATOM 1918 O O . GLN A 1 244 ? -14.456 -18.861 34.825 1.00 95.94 244 GLN A O 1
ATOM 1923 N N . ARG A 1 245 ? -16.514 -19.480 35.454 1.00 97.06 245 ARG A N 1
ATOM 1924 C CA . ARG A 1 245 ? -16.724 -20.400 34.321 1.00 97.06 245 ARG A CA 1
ATOM 1925 C C . ARG A 1 245 ? -16.677 -19.676 32.974 1.00 97.06 245 ARG A C 1
ATOM 1927 O O . ARG A 1 245 ? -16.053 -20.183 32.043 1.00 97.06 245 ARG A O 1
ATOM 1934 N N . ARG A 1 246 ? -17.299 -18.495 32.855 1.00 95.31 246 ARG A N 1
ATOM 1935 C CA . ARG A 1 246 ? -17.238 -17.678 31.627 1.00 95.31 246 ARG A CA 1
ATOM 1936 C C . ARG A 1 246 ? -15.814 -17.198 31.340 1.00 95.31 246 ARG A C 1
ATOM 1938 O O . ARG A 1 246 ? -15.365 -17.324 30.205 1.00 95.31 246 ARG A O 1
ATOM 1945 N N . ALA A 1 247 ? -15.097 -16.711 32.351 1.00 95.94 247 ALA A N 1
ATOM 1946 C CA . ALA A 1 247 ? -13.709 -16.277 32.214 1.00 95.94 247 ALA A CA 1
ATOM 1947 C C . ALA A 1 247 ? -12.806 -17.428 31.747 1.00 95.94 247 ALA A C 1
ATOM 1949 O O . ALA A 1 247 ? -12.086 -17.283 30.761 1.00 95.94 247 ALA A O 1
ATOM 1950 N N . ASN A 1 248 ? -12.926 -18.604 32.368 1.00 96.50 248 ASN A N 1
ATOM 1951 C CA . ASN A 1 248 ? -12.186 -19.798 31.956 1.00 96.50 248 ASN A CA 1
ATOM 1952 C C . ASN A 1 248 ? -12.521 -20.221 30.519 1.00 96.50 248 ASN A C 1
ATOM 1954 O O . ASN A 1 248 ? -11.629 -20.640 29.789 1.00 96.50 248 ASN A O 1
ATOM 1958 N N . LYS A 1 249 ? -13.776 -20.065 30.076 1.00 97.38 249 LYS A N 1
ATOM 1959 C CA . LYS A 1 249 ? -14.165 -20.319 28.680 1.00 97.38 249 LYS A CA 1
ATOM 1960 C C . LYS A 1 249 ? -13.467 -19.363 27.705 1.00 97.38 249 LYS A C 1
ATOM 1962 O O . LYS A 1 249 ? -12.971 -19.804 26.675 1.00 97.38 249 LYS A O 1
ATOM 1967 N N . ILE A 1 250 ? -13.396 -18.071 28.033 1.00 95.81 250 ILE A N 1
ATOM 1968 C CA . ILE A 1 250 ? -12.692 -17.071 27.212 1.00 95.81 250 ILE A CA 1
ATOM 1969 C C . ILE A 1 250 ? -11.191 -17.380 27.155 1.00 95.81 250 ILE A C 1
ATOM 1971 O O . ILE A 1 250 ? -10.600 -17.342 26.078 1.00 95.81 250 ILE A O 1
ATOM 1975 N N . LEU A 1 251 ? -10.581 -17.713 28.296 1.00 96.94 251 LEU A N 1
ATOM 1976 C CA . LEU A 1 251 ? -9.170 -18.097 28.361 1.00 96.94 251 LEU A CA 1
ATOM 1977 C C . LEU A 1 251 ? -8.891 -19.364 27.548 1.00 96.94 251 LEU A C 1
ATOM 1979 O O . LEU A 1 251 ? -7.921 -19.383 26.800 1.00 96.94 251 LEU A O 1
ATOM 1983 N N . GLY A 1 252 ? -9.762 -20.373 27.628 1.00 96.81 252 GLY A N 1
ATOM 1984 C CA . GLY A 1 252 ? -9.659 -21.589 26.819 1.00 96.81 252 GLY A CA 1
ATOM 1985 C C . GLY A 1 252 ? -9.713 -21.305 25.317 1.00 96.81 252 GLY A C 1
ATOM 1986 O O . GLY A 1 252 ? -8.879 -21.808 24.572 1.00 96.81 252 GLY A O 1
ATOM 1987 N N . ASN A 1 253 ? -10.625 -20.435 24.871 1.00 94.94 253 ASN A N 1
ATOM 1988 C CA . ASN A 1 253 ? -10.696 -20.032 23.463 1.00 94.94 253 ASN A CA 1
ATOM 1989 C C . ASN A 1 253 ? -9.426 -19.295 23.007 1.00 94.94 253 ASN A C 1
ATOM 1991 O O . ASN A 1 253 ? -8.896 -19.586 21.940 1.00 94.94 253 ASN A O 1
ATOM 1995 N N . ARG A 1 254 ? -8.907 -18.366 23.821 1.00 96.12 254 ARG A N 1
ATOM 1996 C CA . ARG A 1 254 ? -7.660 -17.648 23.507 1.00 96.12 254 ARG A CA 1
ATOM 1997 C C . ARG A 1 254 ? -6.451 -18.578 23.472 1.00 96.12 254 ARG A C 1
ATOM 1999 O O . ARG A 1 254 ? -5.602 -18.419 22.603 1.00 96.12 254 ARG A O 1
ATOM 2006 N N . LEU A 1 255 ? -6.377 -19.536 24.397 1.00 96.19 255 LEU A N 1
ATOM 2007 C CA . LEU A 1 255 ? -5.342 -20.568 24.399 1.00 96.19 255 LEU A CA 1
ATOM 2008 C C . LEU A 1 255 ? -5.384 -21.355 23.084 1.00 96.19 255 LEU A C 1
ATOM 2010 O O . LEU A 1 255 ? -4.364 -21.462 22.415 1.00 96.19 255 LEU A O 1
ATOM 2014 N N . TYR A 1 256 ? -6.576 -21.797 22.674 1.00 96.31 256 TYR A N 1
ATOM 2015 C CA . TYR A 1 256 ? -6.777 -22.517 21.418 1.00 96.31 256 TYR A CA 1
ATOM 2016 C C . TYR A 1 256 ? -6.348 -21.696 20.188 1.00 96.31 256 TYR A C 1
ATOM 2018 O O . TYR A 1 256 ? -5.653 -22.208 19.313 1.00 96.31 256 TYR A O 1
ATOM 2026 N N . GLU A 1 257 ? -6.694 -20.406 20.121 1.00 95.38 257 GLU A N 1
ATOM 2027 C CA . GLU A 1 257 ? -6.237 -19.516 19.040 1.00 95.38 257 GLU A CA 1
ATOM 2028 C C . GLU A 1 257 ? -4.707 -19.379 19.002 1.00 95.38 257 GLU A C 1
ATOM 2030 O O . GLU A 1 257 ? -4.104 -19.372 17.926 1.00 95.38 257 GLU A O 1
ATOM 2035 N N . VAL A 1 258 ? -4.065 -19.264 20.168 1.00 95.50 258 VAL A N 1
ATOM 2036 C CA . VAL A 1 258 ? -2.602 -19.170 20.274 1.00 95.50 258 VAL A CA 1
ATOM 2037 C C . VAL A 1 258 ? -1.938 -20.481 19.856 1.00 95.50 258 VAL A C 1
ATOM 2039 O O . VAL A 1 258 ? -0.988 -20.445 19.076 1.00 95.50 258 VAL A O 1
ATOM 2042 N N . GLU A 1 259 ? -2.450 -21.626 20.307 1.00 94.81 259 GLU A N 1
ATOM 2043 C CA . GLU A 1 259 ? -1.969 -22.953 19.906 1.00 94.81 259 GLU A CA 1
ATOM 2044 C C . GLU A 1 259 ? -2.091 -23.158 18.392 1.00 94.81 259 GLU A C 1
ATOM 2046 O O . GLU A 1 259 ? -1.143 -23.614 17.752 1.00 94.81 259 GLU A O 1
ATOM 2051 N N . GLN A 1 260 ? -3.206 -22.737 17.789 1.00 93.19 260 GLN A N 1
ATOM 2052 C CA . GLN A 1 260 ? -3.406 -22.814 16.342 1.00 93.19 260 GLN A CA 1
ATOM 2053 C C . GLN A 1 260 ? -2.401 -21.941 15.573 1.00 93.19 260 GLN A C 1
ATOM 2055 O O . GLN A 1 260 ? -1.836 -22.375 14.566 1.00 93.19 260 GLN A O 1
ATOM 2060 N N . ARG A 1 261 ? -2.134 -20.716 16.049 1.00 92.50 261 ARG A N 1
ATOM 2061 C CA . ARG A 1 261 ? -1.112 -19.834 15.456 1.00 92.50 261 ARG A CA 1
ATOM 2062 C C . ARG A 1 261 ? 0.290 -20.426 15.585 1.00 92.50 261 ARG A C 1
ATOM 2064 O O . ARG A 1 261 ? 1.068 -20.342 14.638 1.00 92.50 261 ARG A O 1
ATOM 2071 N N . LEU A 1 262 ? 0.604 -21.036 16.727 1.00 90.12 262 LEU A N 1
ATOM 2072 C CA . LEU A 1 262 ? 1.896 -21.671 16.971 1.00 90.12 262 LEU A CA 1
ATOM 2073 C C . LEU A 1 262 ? 2.103 -22.883 16.052 1.00 90.12 262 LEU A C 1
ATOM 2075 O O . LEU A 1 262 ? 3.138 -22.963 15.395 1.00 90.12 262 LEU A O 1
ATOM 2079 N N . GLN A 1 263 ? 1.091 -23.741 15.892 1.00 88.06 263 GLN A N 1
ATOM 2080 C CA . GLN A 1 263 ? 1.125 -24.851 14.931 1.00 88.06 263 GLN A CA 1
ATOM 2081 C C . GLN A 1 263 ? 1.308 -24.369 13.485 1.00 88.06 263 GLN A C 1
ATOM 2083 O O . GLN A 1 263 ? 2.089 -24.952 12.736 1.00 88.06 263 GLN A O 1
ATOM 2088 N N . GLY A 1 264 ? 0.636 -23.283 13.085 1.00 80.56 264 GLY A N 1
ATOM 2089 C CA . GLY A 1 264 ? 0.818 -22.685 11.758 1.00 80.56 264 GLY A CA 1
ATOM 2090 C C . GLY A 1 264 ? 2.244 -22.172 11.522 1.00 80.56 264 GLY A C 1
ATOM 2091 O O . GLY A 1 264 ? 2.801 -22.360 10.440 1.00 80.56 264 GLY A O 1
ATOM 2092 N N . LEU A 1 265 ? 2.866 -21.575 12.542 1.00 78.19 265 LEU A N 1
ATOM 2093 C CA . LEU A 1 265 ? 4.257 -21.112 12.486 1.00 78.19 265 LEU A CA 1
ATOM 2094 C C . LEU A 1 265 ? 5.268 -22.268 12.4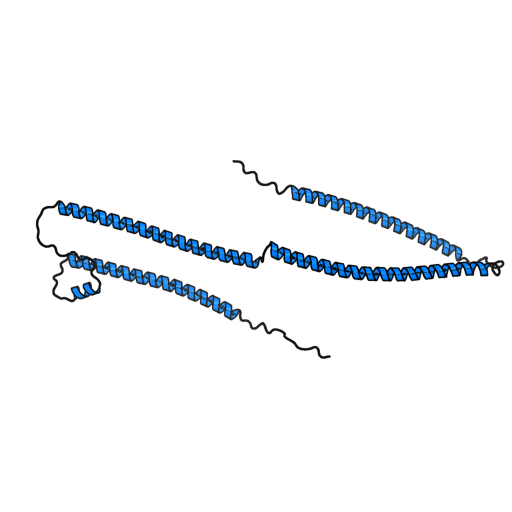86 1.00 78.19 265 LEU A C 1
ATOM 2096 O O . LEU A 1 265 ? 6.304 -22.172 11.829 1.00 78.19 265 LEU A O 1
ATOM 2100 N N . GLU A 1 266 ? 4.982 -23.363 13.187 1.00 75.06 266 GLU A N 1
ATOM 2101 C CA . GLU A 1 266 ? 5.814 -24.571 13.165 1.00 75.06 266 GLU A CA 1
ATOM 2102 C C . GLU A 1 266 ? 5.705 -25.320 11.832 1.00 75.06 266 GLU A C 1
ATOM 2104 O O . GLU A 1 266 ? 6.726 -25.727 11.282 1.00 75.06 266 GLU A O 1
ATOM 2109 N N . ALA A 1 267 ? 4.509 -25.409 11.243 1.00 66.88 267 ALA A N 1
ATOM 2110 C CA . ALA A 1 267 ? 4.309 -25.954 9.898 1.00 66.88 267 ALA A CA 1
ATOM 2111 C C . ALA A 1 267 ? 4.915 -25.058 8.796 1.00 66.88 267 ALA A C 1
ATOM 2113 O O . ALA A 1 267 ? 5.350 -25.553 7.756 1.00 66.88 267 ALA A O 1
ATOM 2114 N N . GLY A 1 268 ? 4.991 -23.743 9.035 1.00 57.47 268 GLY A N 1
ATOM 2115 C CA . GLY A 1 268 ? 5.664 -22.772 8.167 1.00 57.47 268 GLY A CA 1
ATOM 2116 C C . GLY A 1 268 ? 7.196 -22.871 8.171 1.00 57.47 268 GLY A C 1
ATOM 2117 O O . GLY A 1 268 ? 7.841 -22.354 7.258 1.00 57.47 268 GLY A O 1
ATOM 2118 N N . LYS A 1 269 ? 7.801 -23.580 9.136 1.00 54.47 269 LYS A N 1
ATOM 2119 C CA . LYS A 1 269 ? 9.236 -23.909 9.134 1.00 54.47 269 LYS A CA 1
ATOM 2120 C C . LYS A 1 269 ? 9.516 -25.111 8.222 1.00 54.47 269 LYS A C 1
ATOM 2122 O O . LYS A 1 269 ? 9.967 -26.163 8.663 1.00 54.47 269 LYS A O 1
ATOM 2127 N N . SER A 1 270 ? 9.289 -24.950 6.920 1.00 43.50 270 SER A N 1
ATOM 2128 C CA . SER A 1 270 ? 9.936 -25.804 5.914 1.00 43.50 270 SER A CA 1
ATOM 2129 C C . SER A 1 270 ? 11.411 -25.380 5.772 1.00 43.50 270 SER A C 1
ATOM 2131 O O . SER A 1 270 ? 11.689 -24.177 5.752 1.00 43.50 270 SER A O 1
ATOM 2133 N N . PRO A 1 271 ? 12.384 -26.308 5.679 1.00 51.47 271 PRO A N 1
ATOM 2134 C CA . PRO A 1 271 ? 13.805 -25.978 5.715 1.00 51.47 271 PRO A CA 1
ATOM 2135 C C . PRO A 1 271 ? 14.260 -25.462 4.346 1.00 51.47 271 PRO A C 1
ATOM 2137 O O . PRO A 1 271 ? 14.830 -26.206 3.552 1.00 51.47 271 PRO A O 1
ATOM 2140 N N . ARG A 1 272 ? 14.002 -24.192 4.024 1.00 50.56 272 ARG A N 1
ATOM 2141 C CA . ARG A 1 272 ? 14.534 -23.569 2.802 1.00 50.56 272 ARG A CA 1
ATOM 2142 C C . ARG A 1 272 ? 14.931 -22.116 3.014 1.00 50.56 272 ARG A C 1
ATOM 2144 O O . ARG A 1 272 ? 14.223 -21.198 2.627 1.00 50.56 272 ARG A O 1
ATOM 2151 N N . SER A 1 273 ? 16.143 -21.944 3.524 1.00 42.62 273 SER A N 1
ATOM 2152 C CA . SER A 1 273 ? 17.042 -20.882 3.068 1.00 42.62 273 SER A CA 1
ATOM 2153 C C . SER A 1 273 ? 18.485 -21.267 3.399 1.00 42.62 273 SER A C 1
ATOM 2155 O O . SER A 1 273 ? 19.107 -20.709 4.300 1.00 42.62 273 SER A O 1
ATOM 2157 N N . VAL A 1 274 ? 19.027 -22.260 2.688 1.00 46.44 274 VAL A N 1
ATOM 2158 C CA . VAL A 1 274 ? 20.484 -22.342 2.542 1.00 46.44 274 VAL A CA 1
ATOM 2159 C C . VAL A 1 274 ? 20.846 -21.304 1.486 1.00 46.44 274 VAL A C 1
ATOM 2161 O O . VAL A 1 274 ? 20.547 -21.479 0.307 1.00 46.44 274 VAL A O 1
ATOM 2164 N N . SER A 1 275 ? 21.408 -20.183 1.934 1.00 39.56 275 SER A N 1
ATOM 2165 C CA . 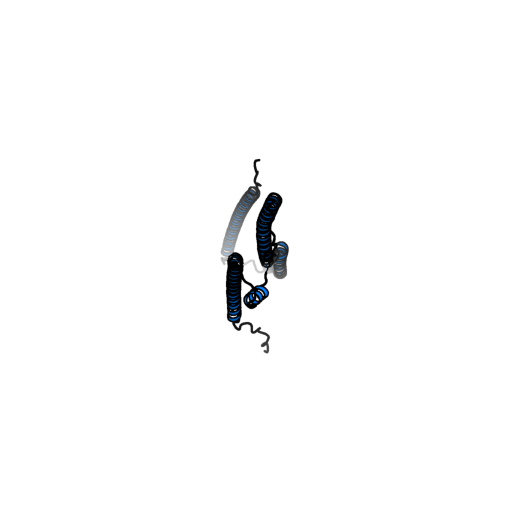SER A 1 275 ? 22.011 -19.170 1.069 1.00 39.56 275 SER A CA 1
ATOM 2166 C C . SER A 1 275 ? 23.067 -19.815 0.164 1.00 39.56 275 SER A C 1
ATOM 2168 O O . SER A 1 275 ? 23.963 -20.477 0.691 1.00 39.56 275 SER A O 1
ATOM 2170 N N . PRO A 1 276 ? 23.048 -19.604 -1.163 1.00 44.16 276 PRO A N 1
ATOM 2171 C CA . PRO A 1 276 ? 24.165 -19.992 -2.005 1.00 44.16 276 PRO A CA 1
ATOM 2172 C C . PRO A 1 276 ? 25.258 -18.933 -1.844 1.00 44.16 276 PRO A C 1
ATOM 2174 O O . PRO A 1 276 ? 25.211 -17.863 -2.450 1.00 44.16 276 PRO A O 1
ATOM 2177 N N . ARG A 1 277 ? 26.228 -19.209 -0.969 1.00 41.09 277 ARG A N 1
ATOM 2178 C CA . ARG A 1 277 ? 27.467 -18.439 -0.867 1.00 41.09 277 ARG A CA 1
ATOM 2179 C C . ARG A 1 277 ? 28.599 -19.305 -1.411 1.00 41.09 277 ARG A C 1
ATOM 2181 O O . ARG A 1 277 ? 28.904 -20.316 -0.799 1.00 41.09 277 ARG A O 1
ATOM 2188 N N . LEU A 1 278 ? 29.157 -18.835 -2.531 1.00 50.81 278 LEU A N 1
ATOM 2189 C CA . LEU A 1 278 ? 30.493 -19.089 -3.083 1.00 50.81 278 LEU A CA 1
ATOM 2190 C C . LEU A 1 278 ? 30.914 -20.555 -3.222 1.00 50.81 278 LEU A C 1
ATOM 2192 O O . LEU A 1 278 ? 31.204 -21.204 -2.232 1.00 50.81 278 LEU A O 1
ATOM 2196 N N . ASP A 1 279 ? 31.043 -21.012 -4.468 1.00 47.88 279 ASP A N 1
ATOM 2197 C CA . ASP A 1 279 ? 32.288 -21.604 -4.965 1.00 47.88 279 ASP A CA 1
ATOM 2198 C C . ASP A 1 279 ? 32.223 -21.769 -6.492 1.00 47.88 279 ASP A C 1
ATOM 2200 O O . ASP A 1 279 ? 31.147 -21.892 -7.072 1.00 47.88 279 ASP A O 1
ATOM 2204 N N . VAL A 1 280 ? 33.404 -21.822 -7.115 1.00 46.84 280 VAL A N 1
ATOM 2205 C CA . VAL A 1 280 ? 33.680 -22.143 -8.528 1.00 46.84 280 VAL A CA 1
ATOM 2206 C C . VAL A 1 280 ? 33.711 -20.954 -9.499 1.00 46.84 280 VAL A C 1
ATOM 2208 O O . VAL A 1 280 ? 32.786 -20.750 -10.272 1.00 46.84 280 VAL A O 1
ATOM 2211 N N . ILE A 1 281 ? 34.864 -20.271 -9.558 1.00 45.97 281 ILE A N 1
ATOM 2212 C CA . ILE A 1 281 ? 35.595 -20.090 -10.829 1.00 45.97 281 ILE A CA 1
ATOM 2213 C C . ILE A 1 281 ? 37.094 -20.307 -10.550 1.00 45.97 281 ILE A C 1
ATOM 2215 O O . ILE A 1 281 ? 37.833 -19.391 -10.206 1.00 45.97 281 ILE A O 1
ATOM 2219 N N . GLN A 1 282 ? 37.529 -21.560 -10.687 1.00 46.41 282 GLN A N 1
ATOM 2220 C CA . GLN A 1 282 ? 38.882 -21.912 -11.113 1.00 46.41 282 GLN A CA 1
ATOM 2221 C C . GLN A 1 282 ? 38.735 -22.696 -12.418 1.00 46.41 282 GLN A C 1
ATOM 2223 O O . GLN A 1 282 ? 38.350 -23.867 -12.385 1.00 46.41 282 GLN A O 1
ATOM 2228 N N . LYS A 1 283 ? 38.998 -22.025 -13.539 1.00 42.44 283 LYS A N 1
ATOM 2229 C CA . LYS A 1 283 ? 39.754 -22.479 -14.718 1.00 42.44 283 LYS A CA 1
ATOM 2230 C C . LYS A 1 283 ? 39.623 -21.447 -15.825 1.00 42.44 283 LYS A C 1
ATOM 2232 O O . LYS A 1 283 ? 38.479 -21.020 -16.082 1.00 42.44 283 LYS A O 1
#

Radius of gyration: 55.2 Å; chains: 1; bounding box: 92×49×165 Å

InterPro domains:
  IPR019179 Coiled-coil domain-containing protein 149 [PF09789] (17-264)
  IPR019179 Coiled-coil domain-containing protein 149 [PTHR21682] (77-267)

Secondary structure (DSSP, 8-state):
--------HHHHHHHHHHHHHHHHHHHHHHHHHHHHHHHHHHHHHHHHHHHHHHHHHTT---S--SS-TTTHHHHHHHHHHHHHHHHHHHHHHHHHHHHHHHHHHHHHHHHHHHHHHHHHHHHHHHHHHH--HHHHHHHHHHHHHHHHHHHHHHHHHHHHHHHHHHHHHHHHHHHHHHHHHHHHHHH----------------HHHHHHHHHSTT----HHHHHHHHHHHHHHHHHHHHHHHHHHHHHHHHHHHHHHHHHHHHHHHHT--S------------